Protein AF-A0A7M5WQI6-F1 (afdb_monomer_lite)

Foldseek 3Di:
DDDDDDDDDPDDDPPVVVVVVVVVVVVVVVVVVVVVVVVVVVVVVVVVVVVVVVVVVVVVVVVVVVVVVVVVVPPDDDDDDDDDDDDDDDDDDDDDDDDDDDDPPPDPPPQCPPDPVVNVVVCCVVQVPQDPVLLVLLVVLQVVLCPVSPQWHALVSQVVSCVVVVHPDDSVRSQVLQVQLPPPPPNIHHSVSSVVQSSCLVVVNDDPDDPVVSVCSCVSDDDD

pLDDT: mean 70.94, std 21.9, range [21.61, 97.25]

Sequence (224 aa):
MNIEENPKPLEGEDQVHDTLTSDYVSGVKERAQLKEEIETLTKEVNRVKSQNYDLTKKIEKLENEKTESRKQSGQQKKGRKKRPAKRKTPKKKTSSSSSVGKQEDESEKEDPFENMDLLYEEIAKQFPTLPLSTILVAQQKFTEADVNNDGTIDSVELENVLDSAALFVTKSEVKEMLKNIDADESDSIDFFECLKVCDQLHNNRKTSLPRSLQNQKSALCSIQ

Structure (mmCIF, N/CA/C/O backbone):
data_AF-A0A7M5WQI6-F1
#
_entry.id   AF-A0A7M5WQI6-F1
#
loop_
_atom_site.group_PDB
_atom_site.id
_atom_site.type_symbol
_atom_site.label_atom_id
_atom_site.label_alt_id
_atom_site.label_comp_id
_atom_site.label_asym_id
_atom_site.label_entity_id
_atom_site.label_seq_id
_atom_site.pdbx_PDB_ins_code
_atom_site.Cartn_x
_atom_site.Cartn_y
_atom_site.Cartn_z
_atom_site.occupancy
_atom_site.B_iso_or_equiv
_atom_site.auth_seq_id
_atom_site.auth_comp_id
_atom_site.auth_asym_id
_atom_site.auth_atom_id
_atom_site.pdbx_PDB_model_num
ATOM 1 N N . MET A 1 1 ? 45.938 24.906 -74.875 1.00 42.44 1 MET A N 1
ATOM 2 C CA . MET A 1 1 ? 46.382 25.210 -73.501 1.00 42.44 1 MET A CA 1
ATOM 3 C C . MET A 1 1 ? 45.453 24.442 -72.591 1.00 42.44 1 MET A C 1
ATOM 5 O O . MET A 1 1 ? 44.276 24.773 -72.539 1.00 42.44 1 MET A O 1
ATOM 9 N N . ASN A 1 2 ? 45.943 23.327 -72.053 1.00 41.06 2 ASN A N 1
ATOM 10 C CA . ASN A 1 2 ? 45.151 22.409 -71.241 1.00 41.06 2 ASN A CA 1
ATOM 11 C C . ASN A 1 2 ? 44.859 23.042 -69.881 1.00 41.06 2 ASN A C 1
ATOM 13 O O . ASN A 1 2 ? 45.735 23.660 -69.281 1.00 41.06 2 ASN A O 1
ATOM 17 N N . ILE A 1 3 ? 43.614 22.885 -69.449 1.00 48.66 3 ILE A N 1
ATOM 18 C CA . ILE A 1 3 ? 43.109 23.263 -68.136 1.00 48.66 3 ILE A CA 1
ATOM 19 C C . ILE A 1 3 ? 43.486 22.116 -67.198 1.00 48.66 3 ILE A C 1
ATOM 21 O O . ILE A 1 3 ? 42.978 21.008 -67.348 1.00 48.66 3 ILE A O 1
ATOM 25 N N . GLU A 1 4 ? 44.421 22.362 -66.287 1.00 47.34 4 GLU A N 1
ATOM 26 C CA . GLU A 1 4 ? 44.778 21.439 -65.211 1.00 47.34 4 GLU A CA 1
ATOM 27 C C . GLU A 1 4 ? 44.011 21.880 -63.957 1.00 47.34 4 GLU A C 1
ATOM 29 O O . GLU A 1 4 ? 44.478 22.693 -63.161 1.00 47.34 4 GLU A O 1
ATOM 34 N N . GLU A 1 5 ? 42.763 21.417 -63.839 1.00 51.97 5 GLU A N 1
ATOM 35 C CA . GLU A 1 5 ? 41.987 21.520 -62.603 1.00 51.97 5 GLU A CA 1
ATOM 36 C C . GLU A 1 5 ? 42.447 20.427 -61.638 1.00 51.97 5 GLU A C 1
ATOM 38 O O . GLU A 1 5 ? 42.231 19.236 -61.850 1.00 51.97 5 GLU A O 1
ATOM 43 N N . ASN A 1 6 ? 43.095 20.858 -60.563 1.00 53.28 6 ASN A N 1
ATOM 44 C CA . ASN A 1 6 ? 43.442 20.026 -59.424 1.00 53.28 6 ASN A CA 1
ATOM 45 C C . ASN A 1 6 ? 42.189 19.841 -58.537 1.00 53.28 6 ASN A C 1
ATOM 47 O O . ASN A 1 6 ? 41.670 20.849 -58.041 1.00 53.28 6 ASN A O 1
ATOM 51 N N . PRO A 1 7 ? 41.665 18.620 -58.309 1.00 54.31 7 PRO A N 1
ATOM 52 C CA . PRO A 1 7 ? 40.538 18.437 -57.403 1.00 54.31 7 PRO A CA 1
ATOM 53 C C . PRO A 1 7 ? 40.996 18.567 -55.941 1.00 54.31 7 PRO A C 1
ATOM 55 O O . PRO A 1 7 ? 41.953 17.929 -55.505 1.00 54.31 7 PRO A O 1
ATOM 58 N N . LYS A 1 8 ? 40.297 19.419 -55.179 1.00 57.16 8 LYS A N 1
ATOM 59 C CA . LYS A 1 8 ? 40.475 19.587 -53.726 1.00 57.16 8 LYS A CA 1
ATOM 60 C C . LYS A 1 8 ? 40.195 18.267 -52.981 1.00 57.16 8 LYS A C 1
ATOM 62 O O . LYS A 1 8 ? 39.291 17.544 -53.401 1.00 57.16 8 LYS A O 1
ATOM 67 N N . PRO A 1 9 ? 40.889 17.973 -51.865 1.00 47.91 9 PRO A N 1
ATOM 68 C CA . PRO A 1 9 ? 40.621 16.777 -51.075 1.00 47.91 9 PRO A CA 1
ATOM 69 C C . PRO A 1 9 ? 39.276 16.909 -50.347 1.00 47.91 9 PRO A C 1
ATOM 71 O O . PRO A 1 9 ? 38.984 17.947 -49.752 1.00 47.91 9 PRO A O 1
ATOM 74 N N . LEU A 1 10 ? 38.464 15.853 -50.406 1.00 52.47 10 LEU A N 1
ATOM 75 C CA . LEU A 1 10 ? 37.252 15.684 -49.605 1.00 52.47 10 LEU A CA 1
ATOM 76 C C . LEU A 1 10 ? 37.657 15.310 -48.171 1.00 52.47 10 LEU A C 1
ATOM 78 O O . LEU A 1 10 ? 37.828 14.138 -47.856 1.00 52.47 10 LEU A O 1
ATOM 82 N N . GLU A 1 11 ? 37.835 16.305 -47.306 1.00 55.72 11 GLU A N 1
ATOM 83 C CA . GLU A 1 11 ? 37.951 16.109 -45.856 1.00 55.72 11 GLU A CA 1
ATOM 84 C C . GLU A 1 11 ? 36.553 16.237 -45.235 1.00 55.72 11 GLU A C 1
ATOM 86 O O . GLU A 1 11 ? 36.014 17.341 -45.137 1.00 55.72 11 GLU A O 1
ATOM 91 N N . GLY A 1 12 ? 35.931 15.119 -44.843 1.00 55.16 12 GLY A N 1
ATOM 92 C CA . GLY A 1 12 ? 34.638 15.185 -44.150 1.00 55.16 12 GLY A CA 1
ATOM 93 C C . GLY A 1 12 ? 33.976 13.873 -43.722 1.00 55.16 12 GLY A C 1
ATOM 94 O O . GLY A 1 12 ? 33.110 13.921 -42.856 1.00 55.16 12 GLY A O 1
ATOM 95 N N . GLU A 1 13 ? 34.359 12.713 -44.264 1.00 52.19 13 GLU A N 1
ATOM 96 C CA . GLU A 1 13 ? 33.622 11.457 -44.007 1.00 52.19 13 GLU A CA 1
ATOM 97 C C . GLU A 1 13 ? 34.286 10.525 -42.969 1.00 52.19 13 GLU A C 1
ATOM 99 O O . GLU A 1 13 ? 33.596 9.717 -42.349 1.00 52.19 13 GLU A O 1
ATOM 104 N N . ASP A 1 14 ? 35.579 10.697 -42.670 1.00 52.41 14 ASP A N 1
ATOM 105 C CA . ASP A 1 14 ? 36.324 9.772 -41.794 1.00 52.41 14 ASP A CA 1
ATOM 106 C C . ASP A 1 14 ? 36.093 9.984 -40.280 1.00 52.41 14 ASP A C 1
ATOM 108 O O . ASP A 1 14 ? 36.241 9.051 -39.494 1.00 52.41 14 ASP A O 1
ATOM 112 N N . GLN A 1 15 ? 35.685 11.179 -39.831 1.00 50.47 15 GLN A N 1
ATOM 113 C CA . GLN A 1 15 ? 35.540 11.467 -38.389 1.00 50.47 15 GLN A CA 1
ATOM 114 C C . GLN A 1 15 ? 34.255 10.902 -37.767 1.00 50.47 15 GLN A C 1
ATOM 116 O O . GLN A 1 15 ? 34.241 10.559 -36.587 1.00 50.47 15 GLN A O 1
ATOM 121 N N . VAL A 1 16 ? 33.171 10.791 -38.541 1.00 53.81 16 VAL A N 1
ATOM 122 C CA . VAL A 1 16 ? 31.860 10.338 -38.035 1.00 53.81 16 VAL A CA 1
ATOM 123 C C . VAL A 1 16 ? 31.833 8.819 -37.832 1.00 53.81 16 VAL A C 1
ATOM 125 O O . VAL A 1 16 ? 31.139 8.312 -36.952 1.00 53.81 16 VAL A O 1
ATOM 128 N N . HIS A 1 17 ? 32.616 8.078 -38.621 1.00 53.59 17 HIS A N 1
ATOM 129 C CA . HIS A 1 17 ? 32.736 6.628 -38.486 1.00 53.59 17 HIS A CA 1
ATOM 130 C C . HIS A 1 17 ? 33.508 6.233 -37.214 1.00 53.59 17 HIS A C 1
ATOM 132 O O . HIS A 1 17 ? 33.135 5.272 -36.536 1.00 53.59 17 HIS A O 1
ATOM 138 N N . ASP A 1 18 ? 34.541 6.996 -36.850 1.00 60.97 18 ASP A N 1
ATOM 139 C CA . ASP A 1 18 ? 35.342 6.754 -35.644 1.00 60.97 18 ASP A CA 1
ATOM 140 C C . ASP A 1 18 ? 34.574 7.071 -34.352 1.00 60.97 18 ASP A C 1
ATOM 142 O O . ASP A 1 18 ? 34.662 6.315 -33.379 1.00 60.97 18 ASP A O 1
ATOM 146 N N . THR A 1 19 ? 33.754 8.128 -34.338 1.00 64.69 19 THR A N 1
ATOM 147 C CA . THR A 1 19 ? 32.909 8.448 -33.175 1.00 64.69 19 THR A CA 1
ATOM 148 C C . THR A 1 19 ? 31.796 7.422 -32.983 1.00 64.69 19 THR A C 1
ATOM 150 O O . THR A 1 19 ? 31.627 6.914 -31.878 1.00 64.69 19 THR A O 1
ATOM 153 N N . LEU A 1 20 ? 31.106 7.021 -34.058 1.00 74.69 20 LEU A N 1
ATOM 154 C CA . LEU A 1 20 ? 30.053 6.001 -34.001 1.00 74.69 20 LEU A CA 1
ATOM 155 C C . LEU A 1 20 ? 30.593 4.633 -33.552 1.00 74.69 20 LEU A C 1
ATOM 157 O O . LEU A 1 20 ? 29.944 3.916 -32.788 1.00 74.69 20 LEU A O 1
ATOM 161 N N . THR A 1 21 ? 31.801 4.280 -33.997 1.00 76.50 21 THR A N 1
ATOM 162 C CA . THR A 1 21 ? 32.476 3.045 -33.579 1.00 76.50 21 THR A CA 1
ATOM 163 C C . THR A 1 21 ? 32.883 3.114 -32.106 1.00 76.50 21 THR A C 1
ATOM 165 O O . THR A 1 21 ? 32.672 2.152 -31.365 1.00 76.50 21 THR A O 1
ATOM 168 N N . SER A 1 22 ? 33.417 4.251 -31.651 1.00 77.12 22 SER A N 1
ATOM 169 C CA . SER A 1 22 ? 33.761 4.479 -30.243 1.00 77.12 22 SER A CA 1
ATOM 170 C C . SER A 1 22 ? 32.534 4.396 -29.326 1.00 77.12 22 SER A C 1
ATOM 172 O O . SER A 1 22 ? 32.591 3.712 -28.302 1.00 77.12 22 SER A O 1
ATOM 174 N N . ASP A 1 23 ? 31.418 5.017 -29.713 1.00 81.50 23 ASP A N 1
ATOM 175 C CA . ASP A 1 23 ? 30.156 5.012 -28.961 1.00 81.50 23 ASP A CA 1
ATOM 176 C C . ASP A 1 23 ? 29.520 3.618 -28.900 1.00 81.50 23 ASP A C 1
ATOM 178 O O . ASP A 1 23 ? 28.995 3.191 -27.870 1.00 81.50 23 ASP A O 1
ATOM 182 N N . TYR A 1 24 ? 29.613 2.849 -29.987 1.00 83.19 24 TYR A N 1
ATOM 183 C CA . TYR A 1 24 ? 29.171 1.458 -29.977 1.00 83.19 24 TYR A CA 1
ATOM 184 C C . TYR A 1 24 ? 30.023 0.607 -29.025 1.00 83.19 24 TYR A C 1
ATOM 186 O O . TYR A 1 24 ? 29.495 -0.167 -28.226 1.00 83.19 24 TYR A O 1
ATOM 194 N N . VAL A 1 25 ? 31.349 0.759 -29.069 1.00 83.69 25 VAL A N 1
ATOM 195 C CA . VAL A 1 25 ? 32.271 0.009 -28.204 1.00 83.69 25 VAL A CA 1
ATOM 196 C C . VAL A 1 25 ? 32.101 0.393 -26.731 1.00 83.69 25 VAL A C 1
ATOM 198 O O . VAL A 1 25 ? 32.166 -0.489 -25.869 1.00 83.69 25 VAL A O 1
ATOM 201 N N . SER A 1 26 ? 31.869 1.670 -26.418 1.00 82.44 26 SER A N 1
ATOM 202 C CA . SER A 1 26 ? 31.591 2.118 -25.049 1.00 82.44 26 SER A CA 1
ATOM 203 C C . SER A 1 26 ? 30.257 1.562 -24.544 1.00 82.44 26 SER A C 1
ATOM 205 O O . SER A 1 26 ? 30.233 0.965 -23.468 1.00 82.44 26 SER A O 1
ATOM 207 N N . GLY A 1 27 ? 29.195 1.608 -25.354 1.00 87.25 27 GLY A N 1
ATOM 208 C CA . GLY A 1 27 ? 27.892 1.035 -25.007 1.00 87.25 27 GLY A CA 1
ATOM 209 C C . GLY A 1 27 ? 27.916 -0.489 -24.831 1.00 87.25 27 GLY A C 1
ATOM 210 O O . GLY A 1 27 ? 27.242 -1.031 -23.957 1.00 87.25 27 GLY A O 1
ATOM 211 N N . VAL A 1 28 ? 28.727 -1.216 -25.609 1.00 90.62 28 VAL A N 1
ATOM 212 C CA . VAL A 1 28 ? 28.925 -2.666 -25.417 1.00 90.62 28 VAL A CA 1
ATOM 213 C C . VAL A 1 28 ? 29.630 -2.959 -24.089 1.00 90.62 28 VAL A C 1
ATOM 215 O O . VAL A 1 28 ? 29.244 -3.901 -23.394 1.00 90.62 28 VAL A O 1
ATOM 218 N N . LYS A 1 29 ? 30.631 -2.154 -23.709 1.00 89.94 29 LYS A N 1
ATOM 219 C CA . LYS A 1 29 ? 31.315 -2.286 -22.412 1.00 89.94 29 LYS A CA 1
ATOM 220 C C . LYS A 1 29 ? 30.380 -1.973 -21.246 1.00 89.94 29 LYS A C 1
ATOM 222 O O . LYS A 1 29 ? 30.352 -2.740 -20.292 1.00 89.94 29 LYS A O 1
ATOM 227 N N . GLU A 1 30 ? 29.592 -0.907 -21.346 1.00 92.69 30 GLU A N 1
ATOM 228 C CA . GLU A 1 30 ? 28.596 -0.536 -20.336 1.00 92.69 30 GLU A CA 1
ATOM 229 C C . GLU A 1 30 ? 27.546 -1.641 -20.160 1.00 92.69 30 GLU A C 1
ATOM 231 O O . GLU A 1 30 ? 27.290 -2.088 -19.046 1.00 92.69 30 GLU A O 1
ATOM 236 N N . ARG A 1 31 ? 27.011 -2.187 -21.260 1.00 91.31 31 ARG A N 1
ATOM 237 C CA . ARG A 1 31 ? 26.087 -3.333 -21.206 1.00 91.31 31 ARG A CA 1
ATOM 238 C C . ARG A 1 31 ? 26.710 -4.566 -20.558 1.00 91.31 31 ARG A C 1
ATOM 240 O O . ARG A 1 31 ? 26.013 -5.292 -19.854 1.00 91.31 31 ARG A O 1
ATOM 247 N N . ALA A 1 32 ? 27.991 -4.830 -20.810 1.00 90.62 32 ALA A N 1
ATOM 248 C CA . ALA A 1 32 ? 28.694 -5.944 -20.183 1.00 90.62 32 ALA A CA 1
ATOM 249 C C . ALA A 1 32 ? 28.851 -5.733 -18.668 1.00 90.62 32 ALA A C 1
ATOM 251 O O . ALA A 1 32 ? 28.599 -6.665 -17.908 1.00 90.62 32 ALA A O 1
ATOM 252 N N . GLN A 1 33 ? 29.184 -4.512 -18.239 1.00 93.88 33 GLN A N 1
ATOM 253 C CA . GLN A 1 33 ? 29.290 -4.144 -16.823 1.00 93.88 33 GLN A CA 1
ATOM 254 C C . GLN A 1 33 ? 27.940 -4.247 -16.107 1.00 93.88 33 GLN A C 1
ATOM 256 O O . GLN A 1 33 ? 27.845 -4.914 -15.082 1.00 93.88 33 GLN A O 1
ATOM 261 N N . LEU A 1 34 ? 26.876 -3.681 -16.686 1.00 94.06 34 LEU A N 1
ATOM 262 C CA . LEU A 1 34 ? 25.522 -3.776 -16.131 1.00 94.06 34 LEU A CA 1
ATOM 263 C C . LEU A 1 34 ? 25.053 -5.228 -16.019 1.00 94.06 34 LEU A C 1
ATOM 265 O O . LEU A 1 34 ? 24.388 -5.602 -15.059 1.00 94.06 34 LEU A O 1
ATOM 269 N N . LYS A 1 35 ? 25.410 -6.078 -16.987 1.00 94.50 35 LYS A N 1
ATOM 270 C CA . LYS A 1 35 ? 25.075 -7.504 -16.936 1.00 94.50 35 LYS A CA 1
ATOM 271 C C . LYS A 1 35 ? 25.791 -8.219 -15.787 1.00 94.50 35 LYS A C 1
ATOM 273 O O . LYS A 1 35 ? 25.178 -9.058 -15.132 1.00 94.50 35 LYS A O 1
ATOM 278 N N . GLU A 1 36 ? 27.059 -7.894 -15.546 1.00 95.19 36 GLU A N 1
ATOM 279 C CA . GLU A 1 36 ? 27.816 -8.416 -14.406 1.00 95.19 36 GLU A CA 1
ATOM 280 C C . GLU A 1 36 ? 27.216 -7.933 -13.076 1.00 95.19 36 GLU A C 1
ATOM 282 O O . GLU A 1 36 ? 27.023 -8.732 -12.162 1.00 95.19 36 GLU A O 1
ATOM 287 N N . GLU A 1 37 ? 26.826 -6.660 -12.988 1.00 97.25 37 GLU A N 1
ATOM 288 C CA . GLU A 1 37 ? 26.160 -6.084 -11.814 1.00 97.25 37 GLU A CA 1
ATOM 289 C C . GLU A 1 37 ? 24.793 -6.727 -11.531 1.00 97.25 37 GLU A C 1
ATOM 291 O O . GLU A 1 37 ? 24.487 -7.079 -10.394 1.00 97.25 37 GLU A O 1
ATOM 296 N N . ILE A 1 38 ? 23.984 -6.976 -12.563 1.00 94.75 38 ILE A N 1
ATOM 297 C CA . ILE A 1 38 ? 22.719 -7.708 -12.413 1.00 94.75 38 ILE A CA 1
ATOM 298 C C . ILE A 1 38 ? 22.977 -9.122 -11.880 1.00 94.75 38 ILE A C 1
ATOM 300 O O . ILE A 1 38 ? 22.235 -9.609 -11.024 1.00 94.75 38 ILE A O 1
ATOM 304 N N . GLU A 1 39 ? 24.026 -9.797 -12.352 1.00 95.12 39 GLU A N 1
ATOM 305 C CA . GLU A 1 39 ? 24.363 -11.140 -11.882 1.00 95.12 39 GLU A CA 1
ATOM 306 C C . GLU A 1 39 ? 24.808 -11.140 -10.411 1.00 95.12 39 GLU A C 1
ATOM 308 O O . GLU A 1 39 ? 24.414 -12.028 -9.646 1.00 95.12 39 GLU A O 1
ATOM 313 N N . THR A 1 40 ? 25.598 -10.151 -9.984 1.00 94.62 40 THR A N 1
ATOM 314 C CA . THR A 1 40 ? 26.011 -10.027 -8.578 1.00 94.62 40 THR A CA 1
ATOM 315 C C . THR A 1 40 ? 24.825 -9.699 -7.675 1.00 94.62 40 THR A C 1
ATOM 317 O O . THR A 1 40 ? 24.642 -10.374 -6.660 1.00 94.62 40 THR A O 1
ATOM 320 N N . LEU A 1 41 ? 23.961 -8.763 -8.076 1.00 95.75 41 LEU A N 1
ATOM 321 C CA . LEU A 1 41 ? 22.726 -8.441 -7.357 1.00 95.75 41 LEU A CA 1
ATOM 322 C C . LEU A 1 41 ? 21.798 -9.652 -7.254 1.00 95.75 41 LEU A C 1
ATOM 324 O O . LEU A 1 41 ? 21.267 -9.927 -6.184 1.00 95.75 41 LEU A O 1
ATOM 328 N N . THR A 1 42 ? 21.661 -10.441 -8.321 1.00 90.25 42 THR A N 1
ATOM 329 C CA . THR A 1 42 ? 20.852 -11.671 -8.304 1.00 90.25 42 THR A CA 1
ATOM 330 C C . THR A 1 42 ? 21.370 -12.669 -7.264 1.00 90.25 42 THR A C 1
ATOM 332 O O . THR A 1 42 ? 20.589 -13.295 -6.542 1.00 90.25 42 THR A O 1
ATOM 335 N N . LYS A 1 43 ? 22.696 -12.819 -7.147 1.00 94.25 43 LYS A N 1
ATOM 336 C CA . LYS A 1 43 ? 23.312 -13.675 -6.121 1.00 94.25 43 LYS A CA 1
ATOM 337 C C . LYS A 1 43 ? 23.034 -13.146 -4.715 1.00 94.25 43 LYS A C 1
ATOM 339 O O . LYS A 1 43 ? 22.709 -13.945 -3.836 1.00 94.25 43 LYS A O 1
ATOM 344 N N . GLU A 1 44 ? 23.109 -11.833 -4.511 1.00 96.50 44 GLU A N 1
ATOM 345 C CA . GLU A 1 44 ? 22.838 -11.228 -3.206 1.00 96.50 44 GLU A CA 1
ATOM 346 C C . GLU A 1 44 ? 21.356 -11.337 -2.820 1.00 96.50 44 GLU A C 1
ATOM 348 O O . GLU A 1 44 ? 21.053 -11.725 -1.695 1.00 96.50 44 GLU A O 1
ATOM 353 N N . VAL A 1 45 ? 20.424 -11.137 -3.758 1.00 93.81 45 VAL A N 1
ATOM 354 C CA . VAL A 1 45 ? 18.986 -11.361 -3.526 1.00 93.81 45 VAL A CA 1
ATOM 355 C C . VAL A 1 45 ? 18.723 -12.803 -3.098 1.00 93.81 45 VAL A C 1
ATOM 357 O O . VAL A 1 45 ? 18.039 -13.036 -2.103 1.00 93.81 45 VAL A O 1
ATOM 360 N N . ASN A 1 46 ? 19.303 -13.787 -3.788 1.00 89.69 46 ASN A N 1
ATOM 361 C CA . ASN A 1 46 ? 19.139 -15.198 -3.424 1.00 89.69 46 ASN A CA 1
ATOM 362 C C . ASN A 1 46 ? 19.710 -15.517 -2.034 1.00 89.69 46 ASN A C 1
ATOM 364 O O . ASN A 1 46 ? 19.139 -16.314 -1.279 1.00 89.69 46 ASN A O 1
ATOM 368 N N . ARG A 1 47 ? 20.826 -14.879 -1.673 1.00 95.12 47 ARG A N 1
ATOM 369 C CA . ARG A 1 47 ? 21.430 -14.999 -0.347 1.00 95.12 47 ARG A CA 1
ATOM 370 C C . ARG A 1 47 ? 20.525 -14.410 0.733 1.00 95.12 47 ARG A C 1
ATOM 372 O O . ARG A 1 47 ? 20.235 -15.108 1.702 1.00 95.12 47 ARG A O 1
ATOM 379 N N . VAL A 1 48 ? 20.057 -13.175 0.559 1.00 94.81 48 VAL A N 1
ATOM 380 C CA . VAL A 1 48 ? 19.157 -12.500 1.508 1.00 94.81 48 VAL A CA 1
ATOM 381 C C . VAL A 1 48 ? 17.842 -13.263 1.634 1.00 94.81 48 VAL A C 1
ATOM 383 O O . VAL A 1 48 ? 17.378 -13.491 2.744 1.00 94.81 48 VAL A O 1
ATOM 386 N N . LYS A 1 49 ? 17.287 -13.770 0.529 1.00 90.44 49 LYS A N 1
ATOM 387 C CA . LYS A 1 49 ? 16.086 -14.618 0.541 1.00 90.44 49 LYS A CA 1
ATOM 388 C C . LYS A 1 49 ? 16.272 -15.867 1.406 1.00 90.44 49 LYS A C 1
ATOM 390 O O . LYS A 1 49 ? 15.394 -16.207 2.194 1.00 90.44 49 LYS A O 1
ATOM 395 N N . SER A 1 50 ? 17.431 -16.517 1.300 1.00 87.88 50 SER A N 1
ATOM 396 C CA . SER A 1 50 ? 17.767 -17.678 2.135 1.00 87.88 50 SER A CA 1
ATOM 397 C C . SE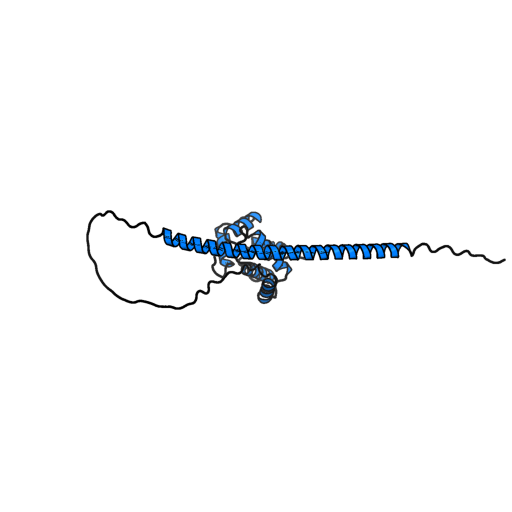R A 1 50 ? 17.891 -17.295 3.615 1.00 87.88 50 SER A C 1
ATOM 399 O O . SER A 1 50 ? 17.373 -17.994 4.481 1.00 87.88 50 SER A O 1
ATOM 401 N N . GLN A 1 51 ? 18.524 -16.155 3.911 1.00 95.31 51 GLN A N 1
ATOM 402 C CA . GLN A 1 51 ? 18.636 -15.638 5.278 1.00 95.31 51 GLN A CA 1
ATOM 403 C C . GLN A 1 51 ? 17.272 -15.280 5.877 1.00 95.31 51 GLN A C 1
ATOM 405 O O . GLN A 1 51 ? 17.013 -15.613 7.032 1.00 95.31 51 GLN A O 1
ATOM 410 N N . ASN A 1 52 ? 16.394 -14.647 5.098 1.00 90.06 52 ASN A N 1
ATOM 411 C CA . ASN A 1 52 ? 15.040 -14.311 5.524 1.00 90.06 52 ASN A CA 1
ATOM 412 C C . ASN A 1 52 ? 14.247 -15.576 5.850 1.00 90.06 52 ASN A C 1
ATOM 414 O O . ASN A 1 52 ? 13.661 -15.645 6.922 1.00 90.06 52 ASN A O 1
ATOM 418 N N . TYR A 1 53 ? 14.318 -16.614 5.012 1.00 90.75 53 TYR A N 1
ATOM 419 C CA . TYR A 1 53 ? 13.679 -17.901 5.300 1.00 90.75 53 TYR A CA 1
ATOM 420 C C . TYR A 1 53 ? 14.137 -18.504 6.642 1.00 90.75 53 TYR A C 1
ATOM 422 O O . TYR A 1 53 ? 13.316 -18.943 7.454 1.00 90.75 53 TYR A O 1
ATOM 430 N N . ASP A 1 54 ? 15.444 -18.484 6.917 1.00 91.81 54 ASP A N 1
ATOM 431 C CA . ASP A 1 54 ? 15.989 -18.976 8.186 1.00 91.81 54 ASP A CA 1
ATOM 432 C C . ASP A 1 54 ? 15.526 -18.135 9.388 1.00 91.81 54 ASP A C 1
ATOM 434 O O . ASP A 1 54 ? 15.244 -18.681 10.463 1.00 91.81 54 ASP A O 1
ATOM 438 N N . LEU A 1 55 ? 15.434 -16.812 9.221 1.00 94.44 55 LEU A N 1
ATOM 439 C CA . LEU A 1 55 ? 14.932 -15.896 10.244 1.00 94.44 55 LEU A CA 1
ATOM 440 C C . LEU A 1 55 ? 13.441 -16.109 10.512 1.00 94.44 55 LEU A C 1
ATOM 442 O O . LEU A 1 55 ? 13.077 -16.252 11.678 1.00 94.44 55 LEU A O 1
ATOM 446 N N . THR A 1 56 ? 12.604 -16.222 9.479 1.00 90.50 56 THR A N 1
ATOM 447 C CA . THR A 1 56 ? 11.165 -16.511 9.603 1.00 90.50 56 THR A CA 1
ATOM 448 C C . THR A 1 56 ? 10.941 -17.804 10.381 1.00 90.50 56 THR A C 1
ATOM 450 O O . THR A 1 56 ? 10.232 -17.823 11.385 1.00 90.50 56 THR A O 1
ATOM 453 N N . LYS A 1 57 ? 11.670 -18.871 10.031 1.00 91.88 57 LYS A N 1
ATOM 454 C CA . LYS A 1 57 ? 11.603 -20.150 10.753 1.00 91.88 57 LYS A CA 1
ATOM 455 C C . LYS A 1 57 ? 12.068 -20.049 12.208 1.00 91.88 57 LYS A C 1
ATOM 457 O O 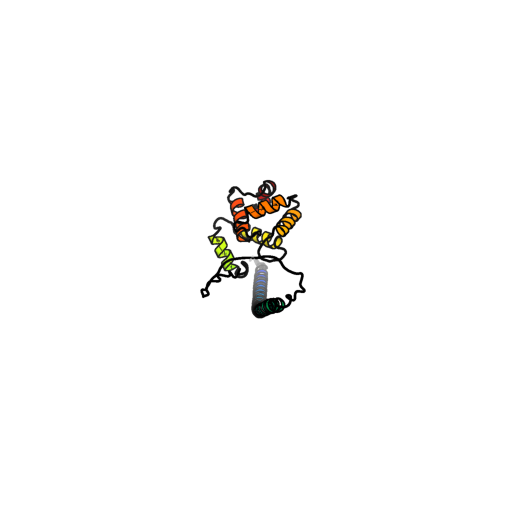. LYS A 1 57 ? 11.657 -20.833 13.067 1.00 91.88 57 LYS A O 1
ATOM 462 N N . LYS A 1 58 ? 12.984 -19.126 12.509 1.00 94.81 58 LYS A N 1
ATOM 463 C CA . LYS A 1 58 ? 13.432 -18.858 13.880 1.00 94.81 58 LYS A CA 1
ATOM 464 C C . LYS A 1 58 ? 12.390 -18.062 14.665 1.00 94.81 58 LYS A C 1
ATOM 466 O O . LYS A 1 58 ? 12.214 -18.348 15.848 1.00 94.81 58 LYS A O 1
ATOM 471 N N . ILE A 1 59 ? 11.717 -17.105 14.030 1.00 92.31 59 ILE A N 1
ATOM 472 C CA . ILE A 1 59 ? 10.618 -16.335 14.623 1.00 92.31 59 ILE A CA 1
ATOM 473 C C . ILE A 1 59 ? 9.480 -17.283 15.008 1.00 92.31 59 ILE A C 1
ATOM 475 O O . ILE A 1 59 ? 9.126 -17.327 16.182 1.00 92.31 59 ILE A O 1
ATOM 479 N N . GLU A 1 60 ? 9.038 -18.143 14.089 1.00 91.81 60 GLU A N 1
ATOM 480 C CA . GLU A 1 60 ? 7.978 -19.136 14.327 1.00 91.81 60 GLU A CA 1
ATOM 481 C C . GLU A 1 60 ? 8.287 -20.034 15.544 1.00 91.81 60 GLU A C 1
ATOM 483 O O . GLU A 1 60 ? 7.458 -20.244 16.433 1.00 91.81 60 GLU A O 1
ATOM 488 N N . LYS A 1 61 ? 9.532 -20.523 15.653 1.00 92.00 61 LYS A N 1
ATOM 489 C CA . LYS A 1 61 ? 9.975 -21.310 16.818 1.00 92.00 61 LYS A CA 1
ATOM 490 C C . LYS A 1 61 ? 9.898 -20.519 18.122 1.00 92.00 61 LYS A C 1
ATOM 492 O O . LYS A 1 61 ? 9.436 -21.051 19.129 1.00 92.00 61 LYS A O 1
ATOM 497 N N . LEU A 1 62 ? 10.352 -19.266 18.117 1.00 90.62 62 LEU A N 1
ATOM 498 C CA . LEU A 1 62 ? 10.332 -18.411 19.305 1.00 90.62 62 LEU A CA 1
ATOM 499 C C . LEU A 1 62 ? 8.906 -18.036 19.722 1.00 90.62 62 LEU A C 1
ATOM 501 O O . LEU A 1 62 ? 8.630 -17.913 20.916 1.00 90.62 62 LEU A O 1
ATOM 505 N N . GLU A 1 63 ? 7.993 -17.856 18.772 1.00 89.44 63 GLU A N 1
ATOM 506 C CA . GLU A 1 63 ? 6.577 -17.607 19.046 1.00 89.44 63 GLU A CA 1
ATOM 507 C C . GLU A 1 63 ? 5.907 -18.831 19.668 1.00 89.44 63 GLU A C 1
ATOM 509 O O . GLU A 1 63 ? 5.247 -18.713 20.706 1.00 89.44 63 GLU A O 1
ATOM 514 N N . ASN A 1 64 ? 6.182 -20.021 19.134 1.00 86.50 64 ASN A N 1
ATOM 515 C CA . ASN A 1 64 ? 5.729 -21.279 19.719 1.00 86.50 64 ASN A CA 1
ATOM 516 C C . ASN A 1 64 ? 6.250 -21.454 21.160 1.00 86.50 64 ASN A C 1
ATOM 518 O O . ASN A 1 64 ? 5.463 -21.692 22.077 1.00 86.50 64 ASN A O 1
ATOM 522 N N . GLU A 1 65 ? 7.535 -21.200 21.420 1.00 88.12 65 GLU A N 1
ATOM 523 C CA . GLU A 1 65 ? 8.096 -21.238 22.781 1.00 88.12 65 GLU A CA 1
ATOM 524 C C . GLU A 1 65 ? 7.473 -20.184 23.722 1.00 88.12 65 GLU A C 1
ATOM 526 O O . GLU A 1 65 ? 7.204 -20.461 24.900 1.00 88.12 65 GLU A O 1
ATOM 531 N N . LYS A 1 66 ? 7.189 -18.968 23.229 1.00 82.81 66 LYS A N 1
ATOM 532 C CA . LYS A 1 66 ? 6.498 -17.913 23.997 1.00 82.81 66 LYS A CA 1
ATOM 533 C C . LYS A 1 66 ? 5.061 -18.304 24.351 1.00 82.81 66 LYS A C 1
ATOM 535 O O . LYS A 1 66 ? 4.602 -18.023 25.462 1.00 82.81 66 LYS A O 1
ATOM 540 N N . THR A 1 67 ? 4.336 -18.957 23.444 1.00 75.94 67 THR A N 1
ATOM 541 C CA . THR A 1 67 ? 2.958 -19.400 23.710 1.00 75.94 67 THR A CA 1
ATOM 542 C C . THR A 1 67 ? 2.918 -20.553 24.721 1.00 75.94 67 THR A C 1
ATOM 544 O O . THR A 1 67 ? 2.051 -20.568 25.603 1.00 75.94 67 THR A O 1
ATOM 547 N N . GLU A 1 68 ? 3.888 -21.471 24.682 1.00 74.06 68 GLU A N 1
ATOM 548 C CA . GLU A 1 68 ? 4.017 -22.570 25.647 1.00 74.06 68 GLU A CA 1
ATOM 549 C C . GLU A 1 68 ? 4.420 -22.085 27.050 1.00 74.06 68 GLU A C 1
ATOM 551 O O . GLU A 1 68 ? 3.824 -22.489 28.056 1.00 74.06 68 GLU A O 1
ATOM 556 N N . SER A 1 69 ? 5.363 -21.146 27.142 1.00 66.44 69 SER A N 1
ATOM 557 C CA . SER A 1 69 ? 5.787 -20.547 28.418 1.00 66.44 69 SER A CA 1
ATOM 558 C C . SER A 1 69 ? 4.702 -19.657 29.057 1.00 66.44 69 SER A C 1
ATOM 560 O O . SER A 1 69 ? 4.552 -19.625 30.288 1.00 66.44 69 SER A O 1
ATOM 562 N N . ARG A 1 70 ? 3.841 -19.014 28.253 1.00 65.06 70 ARG A N 1
ATOM 563 C CA . ARG A 1 70 ? 2.639 -18.307 28.743 1.00 65.06 70 ARG A CA 1
ATOM 564 C C . ARG A 1 70 ? 1.575 -19.265 29.301 1.00 65.06 70 ARG A C 1
ATOM 566 O O . ARG A 1 70 ? 0.889 -18.914 30.261 1.00 65.06 70 ARG A O 1
ATOM 573 N N . LYS A 1 71 ? 1.469 -20.493 28.775 1.00 57.88 71 LYS A N 1
ATOM 574 C CA . LYS A 1 71 ? 0.574 -21.541 29.309 1.00 57.88 71 LYS A CA 1
ATOM 575 C C . LYS A 1 71 ? 1.074 -22.118 30.646 1.00 57.88 71 LYS A C 1
ATOM 577 O O . LYS A 1 71 ? 0.251 -22.441 31.502 1.00 57.88 71 LYS A O 1
ATOM 582 N N . GLN A 1 72 ? 2.390 -22.182 30.877 1.00 55.03 72 GLN A N 1
ATOM 583 C CA . GLN A 1 72 ? 2.970 -22.691 32.135 1.00 55.03 72 GLN A CA 1
ATOM 584 C C . GLN A 1 72 ? 2.934 -21.679 33.301 1.00 55.03 72 GLN A C 1
ATOM 586 O O . GLN A 1 72 ? 2.769 -22.075 34.455 1.00 55.03 72 GLN A O 1
ATOM 591 N N . SER A 1 73 ? 2.994 -20.369 33.035 1.00 47.16 73 SER A N 1
ATOM 592 C CA . SER A 1 73 ? 2.943 -19.323 34.080 1.00 47.16 73 SER A CA 1
ATOM 593 C C . SER A 1 73 ? 1.531 -19.020 34.630 1.00 47.16 73 SER A C 1
ATOM 595 O O . SER A 1 73 ? 1.389 -18.309 35.627 1.00 47.16 73 SER A O 1
ATOM 597 N N . GLY A 1 74 ? 0.472 -19.605 34.051 1.00 48.47 74 GLY A N 1
ATOM 598 C CA . GLY A 1 74 ? -0.926 -19.426 34.477 1.00 48.47 74 GLY A CA 1
ATOM 599 C C . GLY A 1 74 ? -1.407 -20.306 35.647 1.00 48.47 74 GLY A C 1
ATOM 600 O O . GLY A 1 74 ? -2.512 -20.095 36.152 1.00 48.47 74 GLY A O 1
ATOM 601 N N . GLN A 1 75 ? -0.615 -21.273 36.126 1.00 47.25 75 GLN A N 1
ATOM 602 C CA . GLN A 1 75 ? -1.011 -22.207 37.195 1.00 47.25 75 GLN A CA 1
ATOM 603 C C . GLN A 1 75 ? -0.312 -21.946 38.540 1.00 47.25 75 GLN A C 1
ATOM 605 O O . GLN A 1 75 ? 0.254 -22.857 39.131 1.00 47.25 75 GLN A O 1
ATOM 610 N N . GLN A 1 76 ? -0.368 -20.730 39.101 1.00 44.47 76 GLN A N 1
ATOM 611 C CA . GLN A 1 76 ? 0.028 -20.561 40.513 1.00 44.47 76 GLN A CA 1
ATOM 612 C C . GLN A 1 76 ? -0.576 -19.352 41.247 1.00 44.47 76 GLN A C 1
ATOM 614 O O . GLN A 1 76 ? 0.122 -18.621 41.934 1.00 44.47 76 GLN A O 1
ATOM 619 N N . LYS A 1 77 ? -1.903 -19.153 41.202 1.00 44.53 77 LYS A N 1
ATOM 620 C CA . LYS A 1 77 ? -2.604 -18.338 42.226 1.00 44.53 77 LYS A CA 1
ATOM 621 C C . LYS A 1 77 ? -3.993 -18.876 42.581 1.00 44.53 77 LYS A C 1
ATOM 623 O O . LYS A 1 77 ? -5.000 -18.283 42.212 1.00 44.53 77 LYS A O 1
ATOM 628 N N . LYS A 1 78 ? -4.070 -19.956 43.375 1.00 36.53 78 LYS A N 1
ATOM 629 C CA . LYS A 1 78 ? -5.253 -20.264 44.214 1.00 36.53 78 LYS A CA 1
ATOM 630 C C . LYS A 1 78 ? -4.849 -20.898 45.552 1.00 36.53 78 LYS A C 1
ATOM 632 O O . LYS A 1 78 ? -4.782 -22.112 45.683 1.00 36.53 78 LYS A O 1
ATOM 637 N N . GLY A 1 79 ? -4.668 -20.057 46.572 1.00 33.66 79 GLY A N 1
ATOM 638 C CA . GLY A 1 79 ? -4.607 -20.444 47.985 1.00 33.66 79 GLY A CA 1
ATOM 639 C C . GLY A 1 79 ? -5.368 -19.427 48.840 1.00 33.66 79 GLY A C 1
ATOM 640 O O . GLY A 1 79 ? -4.870 -18.342 49.112 1.00 33.66 79 GLY A O 1
ATOM 641 N N . ARG A 1 80 ? -6.614 -19.750 49.215 1.00 36.69 80 ARG A N 1
ATOM 642 C CA . ARG A 1 80 ? -7.516 -18.925 50.048 1.00 36.69 80 ARG A CA 1
ATOM 643 C C . ARG A 1 80 ? -7.121 -18.984 51.532 1.00 36.69 80 ARG A C 1
ATOM 645 O O . ARG A 1 80 ? -6.860 -20.072 52.038 1.00 36.69 80 ARG A O 1
ATOM 652 N N . LYS A 1 81 ? -7.307 -17.883 52.276 1.00 33.38 81 LYS A N 1
ATOM 653 C CA . LYS A 1 81 ? -7.755 -17.935 53.687 1.00 33.38 81 LYS A CA 1
ATOM 654 C C . LYS A 1 81 ? -9.191 -17.405 53.813 1.00 33.38 81 LYS A C 1
ATOM 656 O O . LYS A 1 81 ? -9.629 -16.543 53.060 1.00 33.38 81 LYS A O 1
ATOM 661 N N . LYS A 1 82 ? -9.943 -18.065 54.696 1.00 32.09 82 LYS A N 1
ATOM 662 C CA . LYS A 1 82 ? -11.410 -18.169 54.790 1.00 32.09 82 LYS A CA 1
ATOM 663 C C . LYS A 1 82 ? -12.054 -17.020 55.591 1.00 32.09 82 LYS A C 1
ATOM 665 O O . LYS A 1 82 ? -11.505 -16.610 56.605 1.00 32.09 82 LYS A O 1
ATOM 670 N N . ARG A 1 83 ? -13.291 -16.642 55.236 1.00 30.77 83 ARG A N 1
ATOM 671 C CA . ARG A 1 83 ? -14.341 -16.142 56.157 1.00 30.77 83 ARG A CA 1
ATOM 672 C C . ARG A 1 83 ? -15.628 -16.969 55.929 1.00 30.77 83 ARG A C 1
ATOM 674 O O . ARG A 1 83 ? -15.803 -17.455 54.808 1.00 30.77 83 ARG A O 1
ATOM 681 N N . PRO A 1 84 ? -16.474 -17.229 56.948 1.00 32.38 84 PRO A N 1
ATOM 682 C CA . PRO A 1 84 ? -17.409 -18.357 56.914 1.00 32.38 84 PRO A CA 1
ATOM 683 C C . PRO A 1 84 ? -18.854 -18.028 56.475 1.00 32.38 84 PRO A C 1
ATOM 685 O O . PRO A 1 84 ? -19.429 -17.021 56.859 1.00 32.38 84 PRO A O 1
ATOM 688 N N . ALA A 1 85 ? -19.399 -18.977 55.702 1.00 33.44 85 ALA A N 1
ATOM 689 C CA . ALA A 1 85 ? -20.737 -19.599 55.680 1.00 33.44 85 ALA A CA 1
ATOM 690 C C . ALA A 1 85 ? -22.057 -18.795 55.797 1.00 33.44 85 ALA A C 1
ATOM 692 O O . ALA A 1 85 ? -22.433 -18.379 56.888 1.00 33.44 85 ALA A O 1
ATOM 693 N N . LYS A 1 86 ? -22.866 -18.856 54.718 1.00 30.09 86 LYS A N 1
ATOM 694 C CA . LYS A 1 86 ? -24.286 -19.330 54.594 1.00 30.09 86 LYS A CA 1
ATOM 695 C C . LYS A 1 86 ? -24.844 -18.792 53.249 1.00 30.09 86 LYS A C 1
ATOM 697 O O . LYS A 1 86 ? -24.537 -17.664 52.920 1.00 30.09 86 LYS A O 1
ATOM 702 N N . ARG A 1 87 ? -25.638 -19.464 52.398 1.00 28.12 87 ARG A N 1
ATOM 703 C CA . ARG A 1 87 ? -26.485 -20.670 52.488 1.00 28.12 87 ARG A CA 1
ATOM 704 C C . ARG A 1 87 ? -27.019 -21.030 51.066 1.00 28.12 87 ARG A C 1
ATOM 706 O O . ARG A 1 87 ? -27.554 -20.155 50.411 1.00 28.12 87 ARG A O 1
ATOM 713 N N . LYS A 1 88 ? -26.871 -22.312 50.671 1.00 27.73 88 LYS A N 1
ATOM 714 C CA . LYS A 1 88 ? -27.767 -23.241 49.903 1.00 27.73 88 LYS A CA 1
ATOM 715 C C . LYS A 1 88 ? -28.472 -22.744 48.601 1.00 27.73 88 LYS A C 1
ATOM 717 O O . LYS A 1 88 ? -29.341 -21.899 48.716 1.00 27.73 88 LYS A O 1
ATOM 722 N N . THR A 1 89 ? -28.116 -23.175 47.364 1.00 28.77 89 THR A N 1
ATOM 723 C CA . THR A 1 89 ? -28.353 -24.475 46.620 1.00 28.77 89 THR A CA 1
ATOM 724 C C . THR A 1 89 ? -29.815 -24.721 46.169 1.00 28.77 89 THR A C 1
ATOM 726 O O . THR A 1 89 ? -30.673 -24.184 46.862 1.00 28.77 89 THR A O 1
ATOM 729 N N . PRO A 1 90 ? -30.173 -25.670 45.248 1.00 38.75 90 PRO A N 1
ATOM 730 C CA . PRO A 1 90 ? -29.417 -26.465 44.232 1.00 38.75 90 PRO A CA 1
ATOM 731 C C . PRO A 1 90 ? -30.150 -26.624 42.852 1.00 38.75 90 PRO A C 1
ATOM 733 O O . PRO A 1 90 ? -31.329 -26.322 42.736 1.00 38.75 90 PRO A O 1
ATOM 736 N N . LYS A 1 91 ? -29.507 -27.125 41.780 1.00 27.92 91 LYS A N 1
ATOM 737 C CA . LYS A 1 91 ? -29.645 -28.471 41.116 1.00 27.92 91 LYS A CA 1
ATOM 738 C C . LYS A 1 91 ? -29.389 -28.221 39.606 1.00 27.92 91 LYS A C 1
ATOM 740 O O . LYS A 1 91 ? -29.692 -27.125 39.169 1.00 27.92 91 LYS A O 1
ATOM 745 N N . LYS A 1 92 ? -28.919 -29.097 38.711 1.00 26.45 92 LYS A N 1
ATOM 746 C CA . LYS A 1 92 ? -28.458 -30.504 38.598 1.00 26.45 92 LYS A CA 1
ATOM 747 C C . LYS A 1 92 ? -27.777 -30.538 37.192 1.00 26.45 92 LYS A C 1
ATOM 749 O O . LYS A 1 92 ? -28.250 -29.828 36.319 1.00 26.45 92 LYS A O 1
ATOM 754 N N . LYS A 1 93 ? -26.595 -31.150 36.997 1.00 26.58 93 LYS A N 1
ATOM 755 C CA . LYS A 1 93 ? -26.370 -32.499 36.397 1.00 26.58 93 LYS A CA 1
ATOM 756 C C . LYS A 1 93 ? -26.934 -32.640 34.962 1.00 26.58 93 LYS A C 1
ATOM 758 O O . LYS A 1 93 ? -28.107 -32.363 34.796 1.00 26.58 93 LYS A O 1
ATOM 763 N N . THR A 1 94 ? -26.228 -33.106 33.926 1.00 21.61 94 THR A N 1
ATOM 764 C CA . THR A 1 94 ? -25.058 -34.011 33.812 1.00 21.61 94 THR A CA 1
ATOM 765 C C . THR A 1 94 ? -24.645 -34.138 32.333 1.00 21.61 94 THR A C 1
ATOM 767 O O . THR A 1 94 ? -25.529 -34.026 31.496 1.00 21.61 94 THR A O 1
ATOM 770 N N . SER A 1 95 ? -23.362 -34.487 32.096 1.00 24.48 95 SER A N 1
ATOM 771 C CA . SER A 1 95 ? -22.804 -35.379 31.037 1.00 24.48 95 SER A CA 1
ATOM 772 C C . SER A 1 95 ? -23.100 -35.050 29.559 1.00 24.48 95 SER A C 1
ATOM 774 O O . SER A 1 95 ? -24.237 -34.804 29.207 1.00 24.48 95 SER A O 1
ATOM 776 N N . SER A 1 96 ? -22.177 -35.121 28.601 1.00 24.69 96 SER A N 1
ATOM 777 C CA . SER A 1 96 ? -20.933 -35.894 28.509 1.00 24.69 96 SER A CA 1
ATOM 778 C C . SER A 1 96 ? -20.177 -35.483 27.238 1.00 24.69 96 SER A C 1
ATOM 780 O O . SER A 1 96 ? -20.780 -35.391 26.179 1.00 24.69 96 SER A O 1
ATOM 782 N N . SER A 1 97 ? -18.872 -35.261 27.411 1.00 26.03 97 SER A N 1
ATOM 783 C CA . SER A 1 97 ? -17.737 -35.708 26.586 1.00 26.03 97 SER A CA 1
ATOM 784 C C . SER A 1 97 ? -17.835 -35.777 25.053 1.00 26.03 97 SER A C 1
ATOM 786 O O . SER A 1 97 ? -18.607 -36.571 24.529 1.00 26.03 97 SER A O 1
ATOM 788 N N . SER A 1 98 ? -16.841 -35.107 24.436 1.00 24.64 98 SER A N 1
ATOM 789 C CA . SER A 1 98 ? -15.974 -35.547 23.315 1.00 24.64 98 SER A CA 1
ATOM 790 C C . SER A 1 98 ? -16.673 -35.889 21.990 1.00 24.64 98 SER A C 1
ATOM 792 O O . SER A 1 98 ? -17.627 -36.645 21.958 1.00 24.64 98 SER A O 1
ATOM 794 N N . SER A 1 99 ? -16.202 -35.477 20.815 1.00 25.92 99 SER A N 1
ATOM 795 C CA . SER A 1 99 ? -14.816 -35.503 20.339 1.00 25.92 99 SER A CA 1
ATOM 796 C C . SER A 1 99 ? -14.772 -34.890 18.930 1.00 25.92 99 SER A C 1
ATOM 798 O O . SER A 1 99 ? -15.709 -35.107 18.176 1.00 25.92 99 SER A O 1
ATOM 800 N N . VAL A 1 100 ? -13.630 -34.285 18.582 1.00 29.30 100 VAL A N 1
ATOM 801 C CA . VAL A 1 100 ? -12.951 -34.360 17.267 1.00 29.30 100 VAL A CA 1
ATOM 802 C C . VAL A 1 100 ? -13.654 -33.771 16.028 1.00 29.30 100 VAL A C 1
ATOM 804 O O . VAL A 1 100 ? -14.696 -34.242 15.592 1.00 29.30 100 VAL A O 1
ATOM 807 N N . GLY A 1 101 ? -12.945 -32.846 15.369 1.00 26.64 101 GLY A N 1
ATOM 808 C CA . GLY A 1 101 ? -13.158 -32.425 13.977 1.00 26.64 101 GLY A CA 1
ATOM 809 C C . GLY A 1 101 ? -12.773 -30.956 13.795 1.00 26.64 101 GLY A C 1
ATOM 810 O O . GLY A 1 101 ? -13.560 -30.093 14.142 1.00 26.64 101 GLY A O 1
ATOM 811 N N . LYS A 1 102 ? -11.499 -30.638 13.524 1.00 33.97 102 LYS A N 1
ATOM 812 C CA . LYS A 1 102 ? -10.992 -30.306 12.175 1.00 33.97 102 LYS A CA 1
ATOM 813 C C . LYS A 1 102 ? -11.830 -29.234 11.469 1.00 33.97 102 LYS A C 1
ATOM 815 O O . LYS A 1 102 ? -12.828 -29.580 10.850 1.00 33.97 102 LYS A O 1
ATOM 820 N N . GLN A 1 103 ? -11.348 -27.995 11.528 1.00 31.02 103 GLN A N 1
ATOM 821 C CA . GLN A 1 103 ? -11.058 -27.104 10.395 1.00 31.02 103 GLN A CA 1
ATOM 822 C C . GLN A 1 103 ? -10.730 -25.732 10.989 1.00 31.02 103 GLN A C 1
ATOM 824 O O . GLN A 1 103 ? -11.621 -24.986 11.377 1.00 31.02 103 GLN A O 1
ATOM 829 N N . GLU A 1 104 ? -9.438 -25.468 11.144 1.00 33.19 104 GLU A N 1
ATOM 830 C CA . GLU A 1 104 ? -8.915 -24.124 11.367 1.00 33.19 104 GLU A CA 1
ATOM 831 C C . GLU A 1 104 ? -8.412 -23.683 9.989 1.00 33.19 104 GLU A C 1
ATOM 833 O O . GLU A 1 104 ? -7.313 -24.051 9.584 1.00 33.19 104 GLU A O 1
ATOM 838 N N . ASP A 1 105 ? -9.281 -23.018 9.223 1.00 37.00 105 ASP A N 1
ATOM 839 C CA . ASP A 1 105 ? -8.846 -22.095 8.171 1.00 37.00 105 ASP A CA 1
ATOM 840 C C . ASP A 1 105 ? -8.383 -20.830 8.904 1.00 37.00 105 ASP A C 1
ATOM 842 O O . ASP A 1 105 ? -9.138 -19.877 9.086 1.00 37.00 105 ASP A O 1
ATOM 846 N N . GLU A 1 106 ? -7.162 -20.870 9.431 1.00 40.59 106 GLU A N 1
ATOM 847 C CA . GLU A 1 106 ? -6.450 -19.665 9.845 1.00 40.59 106 GLU A CA 1
ATOM 848 C C . GLU A 1 106 ? -5.796 -19.137 8.571 1.00 40.59 106 GLU A C 1
ATOM 850 O O . GLU A 1 106 ? -4.802 -19.682 8.093 1.00 40.59 106 GLU A O 1
ATOM 855 N N . SER A 1 107 ? -6.433 -18.139 7.962 1.00 38.75 107 SER A N 1
ATOM 856 C CA . SER A 1 107 ? -5.898 -17.401 6.828 1.00 38.75 107 SER A CA 1
ATOM 857 C C . SER A 1 107 ? -4.531 -16.832 7.208 1.00 38.75 107 SER A C 1
ATOM 859 O O . SER A 1 107 ? -4.453 -15.815 7.902 1.00 38.75 107 SER A O 1
ATOM 861 N N . GLU A 1 108 ? -3.464 -17.489 6.756 1.00 45.03 108 GLU A N 1
ATOM 862 C CA . GLU A 1 108 ? -2.173 -16.851 6.545 1.00 45.03 108 GLU A CA 1
ATOM 863 C C . GLU A 1 108 ? -2.466 -15.631 5.666 1.00 45.03 108 GLU A C 1
ATOM 865 O O . GLU A 1 108 ? -2.783 -15.766 4.484 1.00 45.03 108 GLU A O 1
ATOM 870 N N . LYS A 1 109 ? -2.494 -14.435 6.261 1.00 45.88 109 LYS A N 1
ATOM 871 C CA . LYS A 1 109 ? -2.467 -13.199 5.484 1.00 45.88 109 LYS A CA 1
ATOM 872 C C . LYS A 1 109 ? -1.060 -13.138 4.894 1.00 45.88 109 LYS A C 1
ATOM 874 O O . LYS A 1 109 ? -0.162 -12.583 5.519 1.00 45.88 109 LYS A O 1
ATOM 879 N N . GLU A 1 110 ? -0.864 -13.828 3.768 1.00 50.44 110 GLU A N 1
ATOM 880 C CA . GLU A 1 110 ? 0.290 -13.628 2.894 1.00 50.44 110 GLU A CA 1
ATOM 881 C C . GLU A 1 110 ? 0.384 -12.122 2.658 1.00 50.44 110 GLU A C 1
ATOM 883 O O . GLU A 1 110 ? -0.625 -11.489 2.328 1.00 50.44 110 GLU A O 1
ATOM 888 N N . ASP A 1 111 ? 1.558 -11.545 2.918 1.00 56.22 111 ASP A N 1
ATOM 889 C CA . ASP A 1 111 ? 1.804 -10.129 2.676 1.00 56.22 111 ASP A CA 1
ATOM 890 C C . ASP A 1 111 ? 1.380 -9.851 1.223 1.00 56.22 111 ASP A C 1
ATOM 892 O O . ASP A 1 111 ? 1.953 -10.448 0.303 1.00 56.22 111 ASP A O 1
ATOM 896 N N . PRO A 1 112 ? 0.367 -8.996 0.974 1.00 57.41 112 PRO A N 1
ATOM 897 C CA . PRO A 1 112 ? -0.137 -8.756 -0.375 1.00 57.41 112 PRO A CA 1
ATOM 898 C C . PRO A 1 112 ? 0.962 -8.312 -1.350 1.00 57.41 112 PRO A C 1
ATOM 900 O O . PRO A 1 112 ? 0.786 -8.399 -2.567 1.00 57.41 112 PRO A O 1
ATOM 903 N N . PHE A 1 113 ? 2.106 -7.856 -0.827 1.00 60.62 113 PHE A N 1
ATOM 904 C CA . PHE A 1 113 ? 3.258 -7.410 -1.588 1.00 60.62 113 PHE A CA 1
ATOM 905 C C . PHE A 1 113 ? 4.334 -8.491 -1.836 1.00 60.62 113 PHE A C 1
ATOM 907 O O . PHE A 1 113 ? 5.254 -8.238 -2.620 1.00 60.62 113 PHE A O 1
ATOM 914 N N . GLU A 1 114 ? 4.229 -9.704 -1.273 1.00 63.91 114 GLU A N 1
ATOM 915 C CA . GLU A 1 114 ? 5.224 -10.784 -1.449 1.00 63.91 114 GLU A CA 1
ATOM 916 C C . GLU A 1 114 ? 5.331 -11.284 -2.900 1.00 63.91 114 GLU A C 1
ATOM 918 O O . GLU A 1 114 ? 6.417 -11.663 -3.350 1.00 63.91 114 GLU A O 1
ATOM 923 N N . ASN A 1 115 ? 4.230 -11.236 -3.661 1.00 73.94 115 ASN A N 1
ATOM 924 C CA . ASN A 1 115 ? 4.193 -11.559 -5.089 1.00 73.94 115 ASN A CA 1
ATOM 925 C C . ASN A 1 115 ? 3.563 -10.423 -5.904 1.00 73.94 115 ASN A C 1
ATOM 927 O O . ASN A 1 115 ? 2.381 -10.459 -6.247 1.00 73.94 115 ASN A O 1
ATOM 931 N N . MET A 1 116 ? 4.391 -9.448 -6.290 1.00 76.69 116 MET A N 1
ATOM 932 C CA . MET A 1 116 ? 3.999 -8.326 -7.157 1.00 76.69 116 MET A CA 1
ATOM 933 C C . MET A 1 116 ? 3.233 -8.753 -8.413 1.00 76.69 116 MET A C 1
ATOM 935 O O . MET A 1 116 ? 2.202 -8.161 -8.720 1.00 76.69 116 MET A O 1
ATOM 939 N N . ASP A 1 117 ? 3.688 -9.793 -9.116 1.00 78.38 117 ASP A N 1
ATOM 940 C CA . ASP A 1 117 ? 3.036 -10.237 -10.354 1.00 78.38 117 ASP A CA 1
ATOM 941 C C . ASP A 1 117 ? 1.602 -10.739 -10.107 1.00 78.38 117 ASP A C 1
ATOM 943 O O . ASP A 1 117 ? 0.689 -10.401 -10.860 1.00 78.38 117 ASP A O 1
ATOM 947 N N . LEU A 1 118 ? 1.385 -11.490 -9.021 1.00 81.12 118 LEU A N 1
ATOM 948 C CA . LEU A 1 118 ? 0.059 -12.001 -8.655 1.00 81.12 118 LEU A CA 1
ATOM 949 C C . LEU A 1 118 ? -0.854 -10.884 -8.138 1.00 81.12 118 LEU A C 1
ATOM 951 O O . LEU A 1 118 ? -2.040 -10.873 -8.465 1.00 81.12 118 LEU A O 1
ATOM 955 N N . LEU A 1 119 ? -0.302 -9.921 -7.394 1.00 84.12 119 LEU A N 1
ATOM 956 C CA . LEU A 1 119 ? -1.040 -8.757 -6.910 1.00 84.12 119 LEU A CA 1
ATOM 957 C C . LEU A 1 119 ? -1.593 -7.931 -8.077 1.00 84.12 119 LEU A C 1
ATOM 959 O O . LEU A 1 119 ? -2.787 -7.638 -8.120 1.00 84.12 119 LEU A O 1
ATOM 963 N N . TYR A 1 120 ? -0.750 -7.581 -9.052 1.00 85.50 120 TYR A N 1
ATOM 964 C CA . TYR A 1 120 ? -1.192 -6.805 -10.213 1.00 85.50 120 TYR A CA 1
ATOM 965 C C . TYR A 1 120 ? -2.173 -7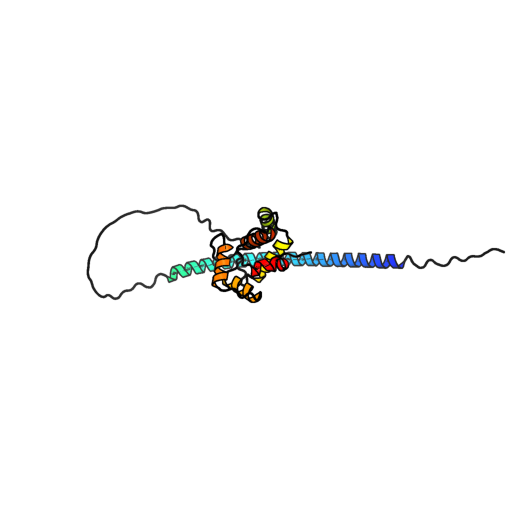.578 -11.098 1.00 85.50 120 TYR A C 1
ATOM 967 O O . TYR A 1 120 ? -3.094 -6.974 -11.654 1.00 85.50 120 TYR A O 1
ATOM 975 N N . GLU A 1 121 ? -2.020 -8.899 -11.211 1.00 87.31 121 GLU A N 1
ATOM 976 C CA . GLU A 1 121 ? -2.984 -9.733 -11.926 1.00 87.31 121 GLU A CA 1
ATOM 977 C C . GLU A 1 121 ? -4.359 -9.727 -11.238 1.00 87.31 121 GLU A C 1
ATOM 979 O O . GLU A 1 121 ? -5.386 -9.601 -11.909 1.00 87.31 121 GLU A O 1
ATOM 984 N N . GLU A 1 122 ? -4.395 -9.808 -9.907 1.00 88.62 122 GLU A N 1
ATOM 985 C CA . GLU A 1 122 ? -5.638 -9.753 -9.134 1.00 88.62 122 GLU A CA 1
ATOM 986 C C . GLU A 1 122 ? -6.294 -8.367 -9.203 1.00 88.62 122 GLU A C 1
ATOM 988 O O . GLU A 1 122 ? -7.498 -8.255 -9.448 1.00 88.62 122 GLU A O 1
ATOM 993 N N . ILE A 1 123 ? -5.505 -7.294 -9.105 1.00 88.56 123 ILE A N 1
ATOM 994 C CA . ILE A 1 123 ? -6.003 -5.922 -9.269 1.00 88.56 123 ILE A CA 1
ATOM 995 C C . ILE A 1 123 ? -6.618 -5.734 -10.658 1.00 88.56 123 ILE A C 1
ATOM 997 O O . ILE A 1 123 ? -7.700 -5.162 -10.773 1.00 88.56 123 ILE A O 1
ATOM 1001 N N . ALA A 1 124 ? -5.981 -6.248 -11.713 1.00 87.44 124 ALA A N 1
ATOM 1002 C CA . ALA A 1 124 ? -6.512 -6.158 -13.071 1.00 87.44 124 ALA A CA 1
ATOM 1003 C C . ALA A 1 124 ? -7.833 -6.932 -13.247 1.00 87.44 124 ALA A C 1
ATOM 1005 O O . ALA A 1 124 ? -8.687 -6.515 -14.034 1.00 87.44 124 ALA A O 1
ATOM 1006 N N . LYS A 1 125 ? -8.026 -8.036 -12.510 1.00 89.06 125 LYS A N 1
ATOM 1007 C CA . LYS A 1 125 ? -9.284 -8.804 -12.499 1.00 89.06 125 LYS A CA 1
ATOM 1008 C C . LYS A 1 125 ? -10.406 -8.059 -11.772 1.00 89.06 125 LYS A C 1
ATOM 1010 O O . LYS A 1 125 ? -11.522 -8.006 -12.287 1.00 89.06 125 LYS A O 1
ATOM 1015 N N . GLN A 1 126 ? -10.118 -7.484 -10.605 1.00 86.62 126 GLN A N 1
ATOM 1016 C CA . GLN A 1 126 ? -11.102 -6.810 -9.743 1.00 86.62 126 GLN A CA 1
ATOM 1017 C C . GLN A 1 126 ? -11.443 -5.389 -10.231 1.00 86.62 126 GLN A C 1
ATOM 1019 O O . GLN A 1 126 ? -12.596 -4.959 -10.158 1.00 86.62 126 GLN A O 1
ATOM 1024 N N . PHE A 1 127 ? -10.457 -4.668 -10.773 1.00 88.38 127 PHE A N 1
ATOM 1025 C CA . PHE A 1 127 ? -10.553 -3.262 -11.177 1.00 88.38 127 PHE A CA 1
ATOM 1026 C C . PHE A 1 127 ? -10.095 -3.040 -12.631 1.00 88.38 127 PHE A C 1
ATOM 1028 O O . PHE A 1 127 ? -9.153 -2.289 -12.885 1.00 88.38 127 PHE A O 1
ATOM 1035 N N . PRO A 1 128 ? -10.781 -3.627 -13.630 1.00 86.44 128 PRO A N 1
ATOM 1036 C CA . PRO A 1 128 ? -10.355 -3.560 -15.032 1.00 86.44 128 PRO A CA 1
ATOM 1037 C C . PRO A 1 128 ? -10.426 -2.148 -15.635 1.00 86.44 128 PRO A C 1
ATOM 1039 O O . PRO A 1 128 ? -9.823 -1.879 -16.671 1.00 86.44 128 PRO A O 1
ATOM 1042 N N . THR A 1 129 ? -11.200 -1.247 -15.023 1.00 83.75 129 THR A N 1
ATOM 1043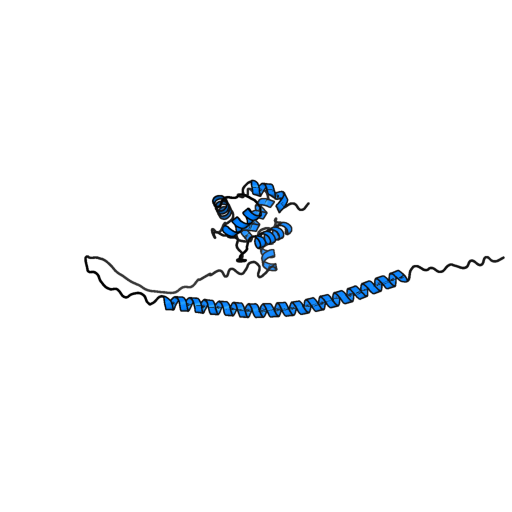 C CA . THR A 1 129 ? -11.369 0.143 -15.472 1.00 83.75 129 THR A CA 1
ATOM 1044 C C . THR A 1 129 ? -10.379 1.112 -14.841 1.00 83.75 129 THR A C 1
ATOM 1046 O O . THR A 1 129 ? -10.308 2.261 -15.276 1.00 83.75 129 THR A O 1
ATOM 1049 N N . LEU A 1 130 ? -9.644 0.681 -13.815 1.00 85.50 130 LEU A N 1
ATOM 1050 C CA . LEU A 1 130 ? -8.743 1.547 -13.074 1.00 85.50 130 LEU A CA 1
ATOM 1051 C C . LEU A 1 130 ? -7.395 1.618 -13.807 1.00 85.50 130 LEU A C 1
ATOM 1053 O O . LEU A 1 130 ? -6.767 0.583 -14.034 1.00 85.50 130 LEU A O 1
ATOM 1057 N N . PRO A 1 131 ? -6.925 2.810 -14.215 1.00 87.62 131 PRO A N 1
ATOM 1058 C CA . PRO A 1 131 ? -5.660 2.912 -14.922 1.00 87.62 131 PRO A CA 1
ATOM 1059 C C . PRO A 1 131 ? -4.492 2.604 -13.983 1.00 87.62 131 PRO A C 1
ATOM 1061 O O . PRO A 1 131 ? -4.496 2.975 -12.806 1.00 87.62 131 PRO A O 1
ATOM 1064 N N . LEU A 1 132 ? -3.446 1.989 -14.541 1.00 86.81 132 LEU A N 1
ATOM 1065 C CA . LEU A 1 132 ? -2.237 1.621 -13.800 1.00 86.81 132 LEU A CA 1
ATOM 1066 C C . LEU A 1 132 ? -1.597 2.821 -13.089 1.00 86.81 132 LEU A C 1
ATOM 1068 O O . LEU A 1 132 ? -1.096 2.682 -11.981 1.00 86.81 132 LEU A O 1
ATOM 1072 N N . SER A 1 133 ? -1.675 4.017 -13.680 1.00 85.44 133 SER A N 1
ATOM 1073 C CA . SER A 1 133 ? -1.204 5.253 -13.047 1.00 85.44 133 SER A CA 1
ATOM 1074 C C . SER A 1 133 ? -1.893 5.526 -11.709 1.00 85.44 133 SER A C 1
ATOM 1076 O O . SER A 1 133 ? -1.229 5.885 -10.743 1.00 85.44 133 SER A O 1
ATOM 1078 N N . THR A 1 134 ? -3.210 5.328 -11.624 1.00 87.00 134 THR A N 1
ATOM 1079 C CA . THR A 1 134 ? -3.958 5.506 -10.376 1.00 87.00 134 THR A CA 1
ATOM 1080 C C . THR A 1 134 ? -3.610 4.423 -9.363 1.00 87.00 134 THR A C 1
ATOM 1082 O O . THR A 1 134 ? -3.458 4.745 -8.190 1.00 87.00 134 THR A O 1
ATOM 1085 N N . ILE A 1 135 ? -3.426 3.174 -9.802 1.00 88.56 135 ILE A N 1
ATOM 1086 C CA . ILE A 1 135 ? -3.012 2.067 -8.925 1.00 88.56 135 ILE A CA 1
ATOM 1087 C C . ILE A 1 135 ? -1.644 2.361 -8.296 1.00 88.56 135 ILE A C 1
ATOM 1089 O O . ILE A 1 135 ? -1.490 2.232 -7.087 1.00 88.56 135 ILE A O 1
ATOM 1093 N N . LEU A 1 136 ? -0.674 2.827 -9.088 1.00 88.44 136 LEU A N 1
ATOM 1094 C CA . LEU A 1 136 ? 0.663 3.173 -8.595 1.00 88.44 136 LEU A CA 1
ATOM 1095 C C . LEU A 1 136 ? 0.640 4.352 -7.614 1.00 88.44 136 LEU A C 1
ATOM 1097 O O . LEU A 1 136 ? 1.318 4.317 -6.591 1.00 88.44 136 LEU A O 1
ATOM 1101 N N . VAL A 1 137 ? -0.160 5.386 -7.895 1.00 86.12 137 VAL A N 1
ATOM 1102 C CA . VAL A 1 137 ? -0.330 6.516 -6.967 1.00 86.12 137 VAL A CA 1
ATOM 1103 C C . VAL A 1 137 ? -0.988 6.057 -5.668 1.00 86.12 137 VAL A C 1
ATOM 1105 O O . VAL A 1 137 ? -0.557 6.471 -4.595 1.00 86.12 137 VAL A O 1
ATOM 1108 N N . ALA A 1 138 ? -2.005 5.195 -5.749 1.00 86.06 138 ALA A N 1
ATOM 1109 C CA . ALA A 1 138 ? -2.649 4.622 -4.574 1.00 86.06 138 ALA A CA 1
ATOM 1110 C C . ALA A 1 138 ? -1.659 3.787 -3.755 1.00 86.06 138 ALA A C 1
ATOM 1112 O O . ALA A 1 138 ? -1.592 3.970 -2.547 1.00 86.06 138 ALA A O 1
ATOM 1113 N N . GLN A 1 139 ? -0.835 2.958 -4.403 1.00 87.44 139 GLN A N 1
ATOM 1114 C CA . GLN A 1 139 ? 0.219 2.186 -3.741 1.00 87.44 139 GLN A CA 1
ATOM 1115 C C . GLN A 1 139 ? 1.206 3.094 -3.012 1.00 87.44 139 GLN A C 1
ATOM 1117 O O . GLN A 1 139 ? 1.446 2.908 -1.825 1.00 87.44 139 GLN A O 1
ATOM 1122 N N . GLN A 1 140 ? 1.728 4.116 -3.690 1.00 86.50 140 GLN A N 1
ATOM 1123 C CA . GLN A 1 140 ? 2.649 5.061 -3.067 1.00 86.50 140 GLN A CA 1
ATOM 1124 C C . GLN A 1 140 ? 2.009 5.745 -1.852 1.00 86.50 140 GLN A C 1
ATOM 1126 O O . GLN A 1 140 ? 2.628 5.845 -0.796 1.00 86.50 140 GLN A O 1
ATOM 1131 N N . LYS A 1 141 ? 0.763 6.210 -1.990 1.00 86.25 141 LYS A N 1
ATOM 1132 C CA . LYS A 1 141 ? 0.040 6.883 -0.906 1.00 86.25 141 LYS A CA 1
ATOM 1133 C C . LYS A 1 141 ? -0.280 5.951 0.253 1.00 86.25 141 LYS A C 1
ATOM 1135 O O . LYS A 1 141 ? -0.249 6.397 1.393 1.00 86.25 141 LYS A O 1
ATOM 1140 N N . PHE A 1 142 ? -0.560 4.687 -0.039 1.00 87.75 142 PHE A N 1
ATOM 1141 C CA . PHE A 1 142 ? -0.794 3.657 0.960 1.00 87.75 142 PHE A CA 1
ATOM 1142 C C . PHE A 1 142 ? 0.474 3.401 1.778 1.00 87.75 142 PHE A C 1
ATOM 1144 O O . PHE A 1 142 ? 0.434 3.486 2.997 1.00 87.75 142 PHE A O 1
ATOM 1151 N N . THR A 1 143 ? 1.623 3.221 1.122 1.00 87.25 143 THR A N 1
ATOM 1152 C CA . THR A 1 143 ? 2.916 3.047 1.806 1.00 87.25 143 THR A CA 1
ATOM 1153 C C . THR A 1 143 ? 3.357 4.294 2.583 1.00 87.25 143 THR A C 1
ATOM 1155 O O . THR A 1 143 ? 4.024 4.181 3.602 1.00 87.25 143 THR A O 1
ATOM 1158 N N . GLU A 1 144 ? 3.007 5.501 2.127 1.00 86.25 144 GLU A N 1
ATOM 1159 C CA . GLU A 1 144 ? 3.257 6.739 2.889 1.00 86.25 144 GLU A CA 1
ATOM 1160 C C . GLU A 1 144 ? 2.377 6.847 4.149 1.00 86.25 144 GLU A C 1
ATOM 1162 O O . GLU A 1 144 ? 2.768 7.508 5.112 1.00 86.25 144 GLU A O 1
ATOM 1167 N N . ALA A 1 145 ? 1.186 6.243 4.123 1.00 85.50 145 ALA A N 1
ATOM 1168 C CA . ALA A 1 145 ? 0.215 6.267 5.211 1.00 85.50 145 ALA A CA 1
ATOM 1169 C C . ALA A 1 145 ? 0.489 5.196 6.274 1.00 85.50 145 ALA A C 1
ATOM 1171 O O . ALA A 1 145 ? 0.381 5.485 7.465 1.00 85.50 145 ALA A O 1
ATOM 1172 N N . ASP A 1 146 ? 0.851 3.992 5.835 1.00 88.94 146 ASP A N 1
ATOM 1173 C CA . ASP A 1 146 ? 1.178 2.848 6.682 1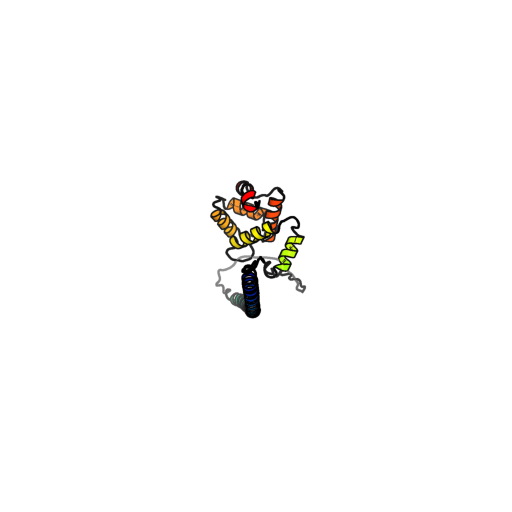.00 88.94 146 ASP A CA 1
ATOM 1174 C C . ASP A 1 146 ? 2.584 3.019 7.294 1.00 88.94 146 ASP A C 1
ATOM 1176 O O . ASP A 1 146 ? 3.615 2.633 6.738 1.00 88.94 146 ASP A O 1
ATOM 1180 N N . VAL A 1 147 ? 2.640 3.681 8.453 1.00 86.12 147 VAL A N 1
ATOM 1181 C CA . VAL A 1 147 ? 3.902 4.004 9.139 1.00 86.12 147 VAL A CA 1
ATOM 1182 C C . VAL A 1 147 ? 4.540 2.753 9.739 1.00 86.12 147 VAL A C 1
ATOM 1184 O O . VAL A 1 147 ? 5.771 2.652 9.815 1.00 86.12 147 VAL A O 1
ATOM 1187 N N . ASN A 1 148 ? 3.716 1.820 10.215 1.00 85.50 148 ASN A N 1
ATOM 1188 C CA . ASN A 1 148 ? 4.177 0.616 10.891 1.00 85.50 148 ASN A CA 1
ATOM 1189 C C . ASN A 1 148 ? 4.498 -0.534 9.901 1.00 85.50 148 ASN A C 1
ATOM 1191 O O . ASN A 1 148 ? 5.222 -1.455 10.285 1.00 85.50 148 ASN A O 1
ATOM 1195 N N . ASN A 1 149 ? 4.097 -0.395 8.631 1.00 84.81 149 ASN A N 1
ATOM 1196 C CA . ASN A 1 149 ? 4.227 -1.362 7.538 1.00 84.81 149 ASN A CA 1
ATOM 1197 C C . ASN A 1 149 ? 3.564 -2.711 7.852 1.00 84.81 149 ASN A C 1
ATOM 1199 O O . ASN A 1 149 ? 4.141 -3.765 7.575 1.00 84.81 149 ASN A O 1
ATOM 1203 N N . ASP A 1 150 ? 2.386 -2.685 8.476 1.00 85.31 150 ASP A N 1
ATOM 1204 C CA . ASP A 1 150 ? 1.592 -3.881 8.771 1.00 85.31 150 ASP A CA 1
ATOM 1205 C C . ASP A 1 150 ? 0.649 -4.288 7.626 1.00 85.31 150 ASP A C 1
ATOM 1207 O O . ASP A 1 150 ? -0.006 -5.332 7.707 1.00 85.31 150 ASP A O 1
ATOM 1211 N N . GLY A 1 151 ? 0.632 -3.515 6.534 1.00 84.81 151 GLY A N 1
ATOM 1212 C CA . GLY A 1 151 ? -0.164 -3.785 5.341 1.00 84.81 151 GLY A CA 1
ATOM 1213 C C . GLY A 1 151 ? -1.611 -3.310 5.457 1.00 84.81 151 GLY A C 1
ATOM 1214 O O . GLY A 1 151 ? -2.413 -3.590 4.560 1.00 84.81 151 GLY A O 1
ATOM 1215 N N . THR A 1 152 ? -1.954 -2.593 6.528 1.00 90.00 152 THR A N 1
ATOM 1216 C CA . THR A 1 152 ? -3.253 -1.959 6.747 1.00 90.00 152 THR A CA 1
ATOM 1217 C C . THR A 1 152 ? -3.079 -0.528 7.250 1.00 90.00 152 THR A C 1
ATOM 1219 O O . THR A 1 152 ? -2.037 -0.164 7.769 1.00 90.00 152 THR A O 1
ATOM 1222 N N . ILE A 1 153 ? -4.092 0.319 7.061 1.00 88.69 153 ILE A N 1
ATOM 1223 C CA . ILE A 1 153 ? -4.089 1.687 7.593 1.00 88.69 153 ILE A CA 1
ATOM 1224 C C . ILE A 1 153 ? -5.096 1.761 8.727 1.00 88.69 153 ILE A C 1
ATOM 1226 O O . ILE A 1 153 ? -6.306 1.634 8.506 1.00 88.69 153 ILE A O 1
ATOM 1230 N N . ASP A 1 154 ? -4.613 2.003 9.938 1.00 90.00 154 ASP A N 1
ATOM 1231 C CA . ASP A 1 154 ? -5.472 2.165 11.100 1.00 90.00 154 ASP A CA 1
ATOM 1232 C C . ASP A 1 154 ? -6.043 3.596 11.221 1.00 90.00 154 ASP A C 1
ATOM 1234 O O . ASP A 1 154 ? -5.705 4.539 10.495 1.00 90.00 154 ASP A O 1
ATOM 1238 N N . SER A 1 155 ? -6.963 3.789 12.171 1.00 90.00 155 SER A N 1
ATOM 1239 C CA . SER A 1 155 ? -7.576 5.107 12.400 1.00 90.00 155 SER A CA 1
ATOM 1240 C C . SER A 1 155 ? -6.585 6.208 12.812 1.00 90.00 155 SER A C 1
ATOM 1242 O O . SER A 1 155 ? -6.893 7.386 12.636 1.00 90.00 155 SER A O 1
ATOM 1244 N N . VAL A 1 156 ? -5.431 5.848 13.381 1.00 89.06 156 VAL A N 1
ATOM 1245 C CA . VAL A 1 156 ? -4.412 6.791 13.859 1.00 89.06 156 VAL A CA 1
ATOM 1246 C C . VAL A 1 156 ? -3.500 7.201 12.706 1.00 89.06 156 VAL A C 1
ATOM 1248 O O . VAL A 1 156 ? -3.181 8.377 12.553 1.00 89.06 156 VAL A O 1
ATOM 1251 N N . GLU A 1 157 ? -3.119 6.253 11.863 1.00 90.44 157 GLU A N 1
ATOM 1252 C CA . GLU A 1 157 ? -2.367 6.456 10.631 1.00 90.44 157 GLU A CA 1
ATOM 1253 C C . GLU A 1 157 ? -3.165 7.307 9.648 1.00 90.44 157 GLU A C 1
ATOM 1255 O O . GLU A 1 157 ? -2.648 8.300 9.133 1.00 90.44 157 GLU A O 1
ATOM 1260 N N . LEU A 1 158 ? -4.463 7.031 9.491 1.00 87.81 158 LEU A N 1
ATOM 1261 C CA . LEU A 1 158 ? -5.344 7.877 8.691 1.00 87.81 158 LEU A CA 1
ATOM 1262 C C . LEU A 1 158 ? -5.458 9.306 9.258 1.00 87.81 158 LEU A C 1
ATOM 1264 O O . LEU A 1 158 ? -5.451 10.268 8.487 1.00 87.81 158 LEU A O 1
ATOM 1268 N N . GLU A 1 159 ? -5.528 9.470 10.586 1.00 86.62 159 GLU A N 1
ATOM 1269 C CA . GLU A 1 159 ? -5.511 10.789 11.245 1.00 86.62 159 GLU A CA 1
ATOM 1270 C C . GLU A 1 159 ? -4.206 11.541 10.930 1.00 86.62 159 GLU A C 1
ATOM 1272 O O . GLU A 1 159 ? -4.251 12.689 10.484 1.00 86.62 159 GLU A O 1
ATOM 1277 N N . ASN A 1 160 ? -3.055 10.873 11.047 1.00 86.19 160 ASN A N 1
ATOM 1278 C CA . ASN A 1 160 ? -1.746 11.457 10.742 1.00 86.19 160 ASN A CA 1
ATOM 1279 C C . ASN A 1 160 ? -1.632 11.905 9.277 1.00 86.19 160 ASN A C 1
ATOM 1281 O O . ASN A 1 160 ? -1.082 12.972 8.989 1.00 86.19 160 ASN A O 1
ATOM 1285 N N . VAL A 1 161 ? -2.165 11.116 8.340 1.00 84.44 161 VAL A N 1
ATOM 1286 C CA . VAL A 1 161 ? -2.172 11.463 6.913 1.00 84.44 161 VAL A CA 1
ATOM 1287 C C . VAL A 1 161 ? -3.018 12.708 6.663 1.00 84.44 161 VAL A C 1
ATOM 1289 O O . VAL A 1 161 ? -2.575 13.620 5.963 1.00 84.44 161 VAL A O 1
ATOM 1292 N N . LEU A 1 162 ? -4.209 12.794 7.255 1.00 82.69 162 LEU A N 1
ATOM 1293 C CA . LEU A 1 162 ? -5.093 13.952 7.096 1.00 82.69 162 LEU A CA 1
ATOM 1294 C C . LEU A 1 162 ? -4.506 15.222 7.726 1.00 82.69 162 LEU A C 1
ATOM 1296 O O . LEU A 1 162 ? -4.583 16.294 7.116 1.00 82.69 162 LEU A O 1
ATOM 1300 N N . ASP A 1 163 ? -3.840 15.087 8.872 1.00 82.25 163 ASP A N 1
ATOM 1301 C CA . ASP A 1 163 ? -3.093 16.173 9.507 1.00 82.25 163 ASP A CA 1
ATOM 1302 C C . ASP A 1 163 ? -1.929 16.644 8.621 1.00 82.25 163 ASP A C 1
ATOM 1304 O O . ASP A 1 163 ? -1.748 17.848 8.412 1.00 82.25 163 ASP A O 1
ATOM 1308 N N . SER A 1 164 ? -1.173 15.714 8.024 1.00 78.31 164 SER A N 1
ATOM 1309 C CA . SER A 1 164 ? -0.082 16.045 7.093 1.00 78.31 164 SER A CA 1
ATOM 1310 C C . SER A 1 164 ? -0.575 16.706 5.798 1.00 78.31 164 SER A C 1
ATOM 1312 O O . SER A 1 164 ? 0.115 17.556 5.232 1.00 78.31 164 SER A O 1
ATOM 1314 N N . ALA A 1 165 ? -1.800 16.387 5.369 1.00 76.94 165 ALA A N 1
ATOM 1315 C CA . ALA A 1 165 ? -2.488 17.034 4.254 1.00 76.94 165 ALA A CA 1
ATOM 1316 C C . ALA A 1 165 ? -3.098 18.403 4.627 1.00 76.94 165 ALA A C 1
ATOM 1318 O O . ALA A 1 165 ? -3.755 19.028 3.791 1.00 76.94 165 ALA A O 1
ATOM 1319 N N . ALA A 1 166 ? -2.880 18.879 5.861 1.00 76.69 166 ALA A N 1
ATOM 1320 C CA . ALA A 1 166 ? -3.413 20.126 6.411 1.00 76.69 166 ALA A CA 1
ATOM 1321 C C . ALA A 1 166 ? -4.951 20.220 6.361 1.00 76.69 166 ALA A C 1
ATOM 1323 O O . ALA A 1 166 ? -5.525 21.307 6.228 1.00 76.69 166 ALA A O 1
ATOM 1324 N N . LEU A 1 167 ? -5.630 19.075 6.467 1.00 77.38 167 LEU A N 1
ATOM 1325 C CA . LEU A 1 167 ? -7.081 18.993 6.547 1.00 77.38 167 LEU A CA 1
ATOM 1326 C C . LEU A 1 167 ? -7.492 18.869 8.011 1.00 77.38 167 LEU A C 1
ATOM 1328 O O . LEU A 1 167 ? -7.157 17.902 8.682 1.00 77.38 167 LEU A O 1
ATOM 1332 N N . PHE A 1 168 ? -8.273 19.828 8.503 1.00 76.38 168 PHE A N 1
ATOM 1333 C CA . PHE A 1 168 ? -8.823 19.772 9.857 1.00 76.38 168 PHE A CA 1
ATOM 1334 C C . PHE A 1 168 ? -10.010 18.807 9.902 1.00 76.38 168 PHE A C 1
ATOM 1336 O O . PHE A 1 168 ? -11.162 19.228 9.789 1.00 76.38 168 PHE A O 1
ATOM 1343 N N . VAL A 1 169 ? -9.720 17.514 10.025 1.00 77.31 169 VAL A N 1
ATOM 1344 C CA . VAL A 1 169 ? -10.720 16.451 10.168 1.00 77.31 169 VAL A CA 1
ATOM 1345 C C . VAL A 1 169 ? -10.794 16.038 11.634 1.00 77.31 169 VAL A C 1
ATOM 1347 O O . VAL A 1 169 ? -9.785 15.892 12.315 1.00 77.31 169 VAL A O 1
ATOM 1350 N N . THR A 1 170 ? -12.002 15.883 12.164 1.00 84.81 170 THR A N 1
ATOM 1351 C CA . THR A 1 170 ? -12.199 15.462 13.556 1.00 84.81 170 THR A CA 1
ATOM 1352 C C . THR A 1 170 ? -12.064 13.948 13.704 1.00 84.81 170 THR A C 1
ATOM 1354 O O . THR A 1 170 ? -12.431 13.191 12.810 1.00 84.81 170 THR A O 1
ATOM 1357 N N . LYS A 1 171 ? -11.659 13.465 14.886 1.00 85.00 171 LYS A N 1
ATOM 1358 C CA . LYS A 1 171 ? -11.598 12.017 15.189 1.00 85.00 171 LYS A CA 1
ATOM 1359 C C . LYS A 1 171 ? -12.904 11.267 14.913 1.00 85.00 171 LYS A C 1
ATOM 1361 O O . LYS A 1 171 ? -12.885 10.081 14.601 1.00 85.00 171 LYS A O 1
ATOM 1366 N N . SER A 1 172 ? -14.048 11.935 15.065 1.00 85.00 172 SER A N 1
ATOM 1367 C CA . SER A 1 172 ? -15.356 11.376 14.709 1.00 85.00 172 SER A CA 1
ATOM 1368 C C . SER A 1 172 ? -15.511 11.175 13.207 1.00 85.00 172 SER A C 1
ATOM 1370 O O . SER A 1 172 ? -15.991 10.125 12.797 1.00 85.00 172 SER A O 1
ATOM 1372 N N . GLU A 1 173 ? -15.071 12.142 12.403 1.00 85.44 173 GLU A N 1
ATOM 1373 C CA . GLU A 1 173 ? -15.117 12.055 10.943 1.00 85.44 173 GLU A CA 1
ATOM 1374 C C . GLU A 1 173 ? -14.124 11.015 10.422 1.00 85.44 173 GLU A C 1
ATOM 1376 O O . GLU A 1 173 ? -14.482 10.260 9.529 1.00 85.44 173 GLU A O 1
ATOM 1381 N N . VAL A 1 174 ? -12.929 10.894 11.016 1.00 85.81 174 VAL A N 1
ATOM 1382 C CA . VAL A 1 174 ? -11.965 9.832 10.662 1.00 85.81 174 VAL A CA 1
ATOM 1383 C C . VAL A 1 174 ? -12.572 8.449 10.893 1.00 85.81 174 VAL A C 1
ATOM 1385 O O . VAL A 1 174 ? -12.525 7.596 10.015 1.00 85.81 174 VAL A O 1
ATOM 1388 N N . LYS A 1 175 ? -13.221 8.228 12.043 1.00 86.31 175 LYS A N 1
ATOM 1389 C CA . LYS A 1 175 ? -13.912 6.958 12.322 1.00 86.31 175 LYS A CA 1
ATOM 1390 C C . LYS A 1 175 ? -15.080 6.697 11.380 1.00 86.31 175 LYS A C 1
ATOM 1392 O O . LYS A 1 175 ? -15.336 5.549 11.036 1.00 86.31 175 LYS A O 1
ATOM 1397 N N . GLU A 1 176 ? -15.814 7.739 11.003 1.00 86.00 176 GLU A N 1
ATOM 1398 C CA . GLU A 1 176 ? -16.906 7.619 10.040 1.00 86.00 176 GLU A CA 1
ATOM 1399 C C . GLU A 1 176 ? -16.376 7.299 8.637 1.00 86.00 176 GLU A C 1
ATOM 1401 O O . GLU A 1 176 ? -16.945 6.458 7.951 1.00 86.00 176 GLU A O 1
ATOM 1406 N N . MET A 1 177 ? -15.264 7.908 8.220 1.00 84.12 177 MET A N 1
ATOM 1407 C CA . MET A 1 177 ? -14.578 7.565 6.974 1.00 84.12 177 MET A CA 1
ATOM 1408 C C . MET A 1 177 ? -14.125 6.116 6.972 1.00 84.12 177 MET A C 1
ATOM 1410 O O . MET A 1 177 ? -14.425 5.413 6.014 1.00 84.12 177 MET A O 1
ATOM 1414 N N . LEU A 1 178 ? -13.451 5.690 8.044 1.00 87.62 178 LEU A N 1
ATOM 1415 C CA . LEU A 1 178 ? -12.933 4.337 8.185 1.00 87.62 178 LEU A CA 1
ATOM 1416 C C . LEU A 1 178 ? -14.068 3.333 7.996 1.00 87.62 178 LEU A C 1
ATOM 1418 O O . LEU A 1 178 ? -14.054 2.598 7.025 1.00 87.62 178 LEU A O 1
ATOM 1422 N N . LYS A 1 179 ? -15.140 3.444 8.790 1.00 86.50 179 LYS A N 1
ATOM 1423 C CA . LYS A 1 179 ? -16.329 2.577 8.701 1.00 86.50 179 LYS A CA 1
ATOM 1424 C C . LYS A 1 179 ? -17.042 2.570 7.354 1.00 86.50 179 LYS A C 1
ATOM 1426 O O . LYS A 1 179 ? -17.834 1.676 7.086 1.00 86.50 179 LYS A O 1
ATOM 1431 N N . ASN A 1 180 ? -16.885 3.624 6.562 1.00 83.19 180 ASN A N 1
ATOM 1432 C CA . ASN A 1 180 ? -17.518 3.707 5.253 1.00 83.19 180 ASN A CA 1
ATOM 1433 C C . ASN A 1 180 ? -16.653 3.096 4.142 1.00 83.19 180 ASN A C 1
ATOM 1435 O O . ASN A 1 180 ? -17.175 2.846 3.053 1.00 83.19 180 ASN A O 1
ATOM 1439 N N . ILE A 1 181 ? -15.348 2.954 4.377 1.00 85.50 181 ILE A N 1
ATOM 1440 C CA . ILE A 1 181 ? -14.375 2.375 3.444 1.00 85.50 181 ILE A CA 1
ATOM 1441 C C . ILE A 1 181 ? -14.174 0.896 3.775 1.00 85.50 181 ILE A C 1
ATOM 1443 O O . ILE A 1 181 ? -14.285 0.071 2.869 1.00 85.50 181 ILE A O 1
ATOM 1447 N N . ASP A 1 182 ? -13.964 0.623 5.061 1.00 88.69 182 ASP A N 1
ATOM 1448 C CA . ASP A 1 182 ? -13.883 -0.684 5.702 1.00 88.69 182 ASP A CA 1
ATOM 1449 C C . ASP A 1 182 ? -15.187 -1.456 5.457 1.00 88.69 182 ASP A C 1
ATOM 1451 O O . ASP A 1 182 ? -16.258 -1.121 5.978 1.00 88.69 182 ASP A O 1
ATOM 1455 N N . ALA A 1 183 ? -15.112 -2.436 4.562 1.00 82.25 183 ALA A N 1
ATOM 1456 C CA . ALA A 1 183 ? -16.231 -3.275 4.168 1.00 82.25 183 ALA A CA 1
ATOM 1457 C C . ALA A 1 183 ? -16.264 -4.595 4.945 1.00 82.25 183 ALA A C 1
ATOM 1459 O O . ALA A 1 183 ? -17.313 -5.250 4.955 1.00 82.25 183 ALA A O 1
ATOM 1460 N N . ASP A 1 184 ? -15.139 -4.994 5.539 1.00 85.25 184 ASP A N 1
ATOM 1461 C CA . ASP A 1 184 ? -14.995 -6.228 6.307 1.00 85.25 184 ASP A CA 1
ATOM 1462 C C . ASP A 1 184 ? -15.113 -6.024 7.831 1.00 85.25 184 ASP A C 1
ATOM 1464 O O . ASP A 1 184 ? -15.110 -7.002 8.581 1.00 85.25 184 ASP A O 1
ATOM 1468 N N . GLU A 1 185 ? -15.345 -4.782 8.267 1.00 84.44 185 GLU A N 1
ATOM 1469 C CA . GLU A 1 185 ? -15.431 -4.339 9.664 1.00 84.44 185 GLU A CA 1
ATOM 1470 C C . GLU A 1 185 ? -14.164 -4.686 10.467 1.00 84.44 185 GLU A C 1
ATOM 1472 O O . GLU A 1 185 ? -14.238 -5.035 11.652 1.00 84.44 185 GLU A O 1
ATOM 1477 N N . SER A 1 186 ? -12.996 -4.612 9.821 1.00 85.62 186 SER A N 1
ATOM 1478 C CA . SER A 1 186 ? -11.698 -4.900 10.438 1.00 85.62 186 SER A CA 1
ATOM 1479 C C . SER A 1 186 ? -11.152 -3.762 11.310 1.00 85.62 186 SER A C 1
ATOM 1481 O O . SER A 1 186 ? -10.168 -3.969 12.025 1.00 85.62 186 SER A O 1
ATOM 1483 N N . ASP A 1 187 ? -11.807 -2.592 11.323 1.00 85.12 187 ASP A N 1
ATOM 1484 C CA . ASP A 1 187 ? -11.341 -1.354 11.962 1.00 85.12 187 ASP A CA 1
ATOM 1485 C C . ASP A 1 187 ? -9.976 -0.865 11.406 1.00 85.12 187 ASP A C 1
ATOM 1487 O O . ASP A 1 187 ? -9.297 -0.043 12.037 1.00 85.12 187 ASP A O 1
ATOM 1491 N N . SER A 1 188 ? -9.589 -1.322 10.212 1.00 88.50 188 SER A N 1
ATOM 1492 C CA . SER A 1 188 ? -8.466 -0.821 9.415 1.00 88.50 188 SER A CA 1
ATOM 1493 C C . SER A 1 188 ? -8.817 -0.852 7.924 1.00 88.50 188 SER A C 1
ATOM 1495 O O . SER A 1 188 ? -9.840 -1.399 7.534 1.00 88.50 188 SER A O 1
ATOM 1497 N N . ILE A 1 189 ? -8.031 -0.167 7.091 1.00 88.81 189 ILE A N 1
ATOM 1498 C CA . ILE A 1 189 ? -8.241 -0.130 5.638 1.00 88.81 189 ILE A CA 1
ATOM 1499 C C . ILE A 1 189 ? -7.145 -0.946 4.968 1.00 88.81 189 ILE A C 1
ATOM 1501 O O . ILE A 1 189 ? -5.962 -0.628 5.121 1.00 88.81 189 ILE A O 1
ATOM 1505 N N . ASP A 1 190 ? -7.528 -1.949 4.183 1.00 90.12 190 ASP A N 1
ATOM 1506 C CA . ASP A 1 190 ? -6.579 -2.706 3.370 1.00 90.12 190 ASP A CA 1
ATOM 1507 C C . ASP A 1 190 ? -6.299 -2.033 2.007 1.00 90.12 190 ASP A C 1
ATOM 1509 O O . ASP A 1 190 ? -6.924 -1.044 1.589 1.00 90.12 190 ASP A O 1
ATOM 1513 N N . PHE A 1 191 ? -5.314 -2.561 1.278 1.00 88.12 191 PHE A N 1
ATOM 1514 C CA . PHE A 1 191 ? -4.938 -1.998 -0.017 1.00 88.12 191 PHE A CA 1
ATOM 1515 C C . PHE A 1 191 ? -6.059 -2.106 -1.073 1.00 88.12 191 PHE A C 1
ATOM 1517 O O . PHE A 1 191 ? -6.247 -1.188 -1.879 1.00 88.12 191 PHE A O 1
ATOM 1524 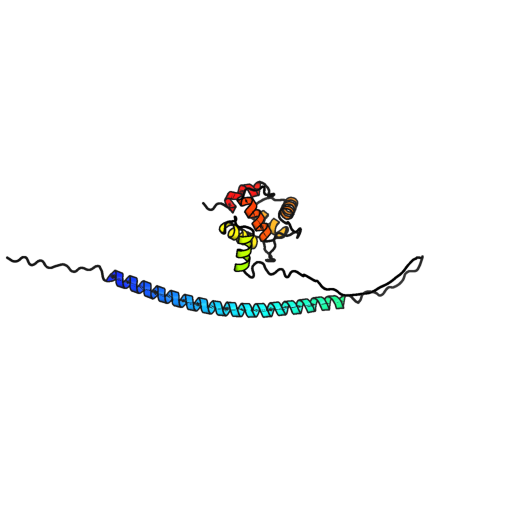N N . PHE A 1 192 ? -6.844 -3.186 -1.071 1.00 89.31 192 PHE A N 1
ATOM 1525 C CA . PHE A 1 192 ? -7.917 -3.400 -2.048 1.00 89.31 192 PHE A CA 1
ATOM 1526 C C . PHE A 1 192 ? -9.119 -2.474 -1.801 1.00 89.31 192 PHE A C 1
ATOM 1528 O O . PHE A 1 192 ? -9.731 -1.972 -2.751 1.00 89.31 192 PHE A O 1
ATOM 1535 N N . GLU A 1 193 ? -9.435 -2.185 -0.545 1.00 88.38 193 GLU A N 1
ATOM 1536 C CA . GLU A 1 193 ? -10.433 -1.211 -0.120 1.00 88.38 193 GLU A CA 1
ATOM 1537 C C . GLU A 1 193 ? -10.027 0.208 -0.514 1.00 88.38 193 GLU A C 1
ATOM 1539 O O . GLU A 1 193 ? -10.848 0.965 -1.046 1.00 88.38 193 GLU A O 1
ATOM 1544 N N . CYS A 1 194 ? -8.743 0.546 -0.372 1.00 87.19 194 CYS A N 1
ATOM 1545 C CA . CYS A 1 194 ? -8.199 1.804 -0.875 1.00 87.19 194 CYS A CA 1
ATOM 1546 C C . CYS A 1 194 ? -8.408 1.939 -2.399 1.00 87.19 194 CYS A C 1
ATOM 1548 O O . CYS A 1 194 ? -8.953 2.942 -2.879 1.00 87.19 194 CYS A O 1
ATOM 1550 N N . LEU A 1 195 ? -8.078 0.897 -3.173 1.00 88.69 195 LEU A N 1
ATOM 1551 C CA . LEU A 1 195 ? -8.283 0.879 -4.628 1.00 88.69 195 LEU A CA 1
ATOM 1552 C C . LEU A 1 195 ? -9.759 0.990 -5.020 1.00 88.69 195 LEU A C 1
ATOM 1554 O O . LEU A 1 195 ? -10.095 1.676 -5.988 1.00 88.69 195 LEU A O 1
ATOM 1558 N N . LYS A 1 196 ? -10.662 0.384 -4.246 1.00 87.38 196 LYS A N 1
ATOM 1559 C CA . LYS A 1 196 ? -12.111 0.495 -4.451 1.00 87.38 196 LYS A CA 1
ATOM 1560 C C . LYS A 1 196 ? -12.593 1.936 -4.313 1.00 87.38 196 LYS A C 1
ATOM 1562 O O . LYS A 1 196 ? -13.441 2.375 -5.093 1.00 87.38 196 LYS A O 1
ATOM 1567 N N . VAL A 1 197 ? -12.046 2.695 -3.364 1.00 84.25 197 VAL A N 1
ATOM 1568 C CA . VAL A 1 197 ? -12.328 4.131 -3.227 1.00 84.25 197 VAL A CA 1
ATOM 1569 C C . VAL A 1 197 ? -11.794 4.903 -4.434 1.00 84.25 197 VAL A C 1
ATOM 1571 O O . VAL A 1 197 ? -12.519 5.729 -4.999 1.00 84.25 197 VAL A O 1
ATOM 1574 N N . CYS A 1 198 ? -10.570 4.607 -4.882 1.00 84.62 198 CYS A N 1
ATOM 1575 C CA . CYS A 1 198 ? -9.989 5.206 -6.084 1.00 84.62 198 CYS A CA 1
ATOM 1576 C C . CYS A 1 198 ? -10.833 4.931 -7.338 1.00 84.62 198 CYS A C 1
ATOM 1578 O O . CYS A 1 198 ? -11.123 5.871 -8.077 1.00 84.62 198 CYS A O 1
ATOM 1580 N N . ASP A 1 199 ? -11.305 3.700 -7.549 1.00 84.94 199 ASP A N 1
ATOM 1581 C CA . ASP A 1 199 ? -12.180 3.348 -8.676 1.00 84.94 199 ASP A CA 1
ATOM 1582 C C . ASP A 1 199 ? -13.529 4.070 -8.614 1.00 84.94 199 ASP A C 1
ATOM 1584 O O . ASP A 1 199 ? -14.004 4.602 -9.622 1.00 84.94 199 ASP A O 1
ATOM 1588 N N . GLN A 1 200 ? -14.135 4.190 -7.430 1.00 82.56 200 GLN A N 1
ATOM 1589 C CA . GLN A 1 200 ? -15.372 4.959 -7.280 1.00 82.56 200 GLN A CA 1
ATOM 1590 C C . GLN A 1 200 ? -15.164 6.450 -7.582 1.00 82.56 200 GLN A C 1
ATOM 1592 O O . GLN A 1 200 ? -16.014 7.073 -8.233 1.00 82.56 200 GLN A O 1
ATOM 1597 N N . LEU A 1 201 ? -14.035 7.022 -7.145 1.00 77.31 201 LEU A N 1
ATOM 1598 C CA . LEU A 1 201 ? -13.659 8.400 -7.458 1.00 77.31 201 LEU A CA 1
ATOM 1599 C C . LEU A 1 201 ? -13.448 8.583 -8.966 1.00 77.31 201 LEU A C 1
ATOM 1601 O O . LEU A 1 201 ? -13.972 9.557 -9.516 1.00 77.31 201 LEU A O 1
ATOM 1605 N N . HIS A 1 202 ? -12.753 7.647 -9.617 1.00 73.62 202 HIS A N 1
ATOM 1606 C CA . HIS A 1 202 ? -12.452 7.663 -11.051 1.00 73.62 202 HIS A CA 1
ATOM 1607 C C . HIS A 1 202 ? -13.727 7.556 -11.901 1.00 73.62 202 HIS A C 1
ATOM 1609 O O . HIS A 1 202 ? -13.937 8.325 -12.836 1.00 73.62 202 HIS A O 1
ATOM 1615 N N . ASN A 1 203 ? -14.652 6.683 -11.498 1.00 71.88 203 ASN A N 1
ATOM 1616 C CA . ASN A 1 203 ? -15.916 6.435 -12.192 1.00 71.88 203 ASN A CA 1
ATOM 1617 C C . ASN A 1 203 ? -17.029 7.451 -11.858 1.00 71.88 203 ASN A C 1
ATOM 1619 O O . ASN A 1 203 ? -18.177 7.257 -12.264 1.00 71.88 203 ASN A O 1
ATOM 1623 N N . ASN A 1 204 ? -16.732 8.520 -11.101 1.00 64.88 204 ASN A N 1
ATOM 1624 C CA . ASN A 1 204 ? -17.716 9.498 -10.604 1.00 64.88 204 ASN A CA 1
ATOM 1625 C C . ASN A 1 204 ? -18.937 8.861 -9.910 1.00 64.88 204 ASN A C 1
ATOM 1627 O O . ASN A 1 204 ? -20.028 9.439 -9.876 1.00 64.88 204 ASN A O 1
ATOM 1631 N N . ARG A 1 205 ? -18.760 7.674 -9.322 1.00 61.69 205 ARG A N 1
ATOM 1632 C CA . ARG A 1 205 ? -19.773 7.046 -8.473 1.00 61.69 205 ARG A CA 1
ATOM 1633 C C . ARG A 1 205 ? -19.761 7.776 -7.126 1.00 61.69 205 ARG A C 1
ATOM 1635 O O . ARG A 1 205 ? -18.746 8.351 -6.739 1.00 61.69 205 ARG A O 1
ATOM 1642 N N . LYS A 1 206 ? -20.910 7.855 -6.444 1.00 55.97 206 LYS A N 1
ATOM 1643 C CA . LYS A 1 206 ? -21.016 8.552 -5.149 1.00 55.97 206 LYS A CA 1
ATOM 1644 C C . LYS A 1 206 ? -19.973 7.972 -4.190 1.00 55.97 206 LYS A C 1
ATOM 1646 O O . LYS A 1 206 ? -20.083 6.802 -3.848 1.00 55.97 206 LYS A O 1
ATOM 1651 N N . THR A 1 207 ? -19.004 8.779 -3.767 1.00 61.19 207 THR A N 1
ATOM 1652 C CA . THR A 1 207 ? -18.069 8.412 -2.699 1.00 61.19 207 THR A CA 1
ATOM 1653 C C . THR A 1 207 ? -18.545 9.027 -1.389 1.00 61.19 207 THR A C 1
ATOM 1655 O O . THR A 1 207 ? -19.123 10.118 -1.381 1.00 61.19 207 THR A O 1
ATOM 1658 N N . SER A 1 208 ? -18.354 8.311 -0.285 1.00 60.62 208 SER A N 1
ATOM 1659 C CA . SER A 1 208 ? -18.720 8.753 1.070 1.00 60.62 208 SER A CA 1
ATOM 1660 C C . SER A 1 208 ? -17.692 9.708 1.687 1.00 60.62 208 SER A C 1
ATOM 1662 O O . SER A 1 208 ? -17.944 10.284 2.740 1.00 60.62 208 SER A O 1
ATOM 1664 N N . LEU A 1 209 ? -16.556 9.929 1.015 1.00 63.38 209 LEU A N 1
ATOM 1665 C CA . LEU A 1 209 ? -15.539 10.902 1.413 1.00 63.38 209 LEU A CA 1
ATOM 1666 C C . LEU A 1 209 ? -16.125 12.327 1.456 1.00 63.38 209 LEU A C 1
ATOM 1668 O O . LEU A 1 209 ? -16.883 12.695 0.557 1.00 63.38 209 LEU A O 1
ATOM 1672 N N . PRO A 1 210 ? -15.763 13.174 2.433 1.00 64.88 210 PRO A N 1
ATOM 1673 C CA . PRO A 1 210 ? -16.255 14.540 2.531 1.00 64.88 210 PRO A CA 1
ATOM 1674 C C . PRO A 1 210 ? -15.867 15.380 1.313 1.00 64.88 210 PRO A C 1
ATOM 1676 O O . PRO A 1 210 ? -14.850 15.167 0.647 1.00 64.88 210 PRO A O 1
ATOM 1679 N N . ARG A 1 211 ? -16.695 16.391 1.030 1.00 60.88 211 ARG A N 1
ATOM 1680 C CA . ARG A 1 211 ? -16.592 17.237 -0.171 1.00 60.88 211 ARG A CA 1
ATOM 1681 C C . ARG A 1 211 ? -15.230 17.934 -0.310 1.00 60.88 211 ARG A C 1
ATOM 1683 O O . ARG A 1 211 ? -14.793 18.175 -1.430 1.00 60.88 211 ARG A O 1
ATOM 1690 N N . SER A 1 212 ? -14.565 18.233 0.807 1.00 60.47 212 SER A N 1
ATOM 1691 C CA . SER A 1 212 ? -13.213 18.806 0.859 1.00 60.47 212 SER A CA 1
ATOM 1692 C C . SER A 1 212 ? -12.174 17.909 0.178 1.00 60.47 212 SER A C 1
ATOM 1694 O O . SER A 1 212 ? -11.378 18.405 -0.614 1.00 60.47 212 SER A O 1
ATOM 1696 N N . LEU A 1 213 ? -12.248 16.593 0.402 1.00 60.12 213 LEU A N 1
ATOM 1697 C CA . LEU A 1 213 ? -11.399 15.589 -0.246 1.00 60.12 213 LEU A CA 1
ATOM 1698 C C . LEU A 1 213 ? -11.850 15.297 -1.684 1.00 60.12 213 LEU A C 1
ATOM 1700 O O . LEU A 1 213 ? -11.019 15.164 -2.579 1.00 60.12 213 LEU A O 1
ATOM 1704 N N . GLN A 1 214 ? -13.164 15.279 -1.947 1.00 61.19 214 GLN A N 1
ATOM 1705 C CA . GLN A 1 214 ? -13.693 15.086 -3.307 1.00 61.19 214 GLN A CA 1
ATOM 1706 C C . GLN A 1 214 ? -13.264 16.203 -4.275 1.00 61.19 214 GLN A C 1
ATOM 1708 O O . GLN A 1 214 ? -13.027 15.941 -5.453 1.00 61.19 214 GLN A O 1
ATOM 1713 N N . ASN A 1 215 ? -13.155 17.444 -3.793 1.00 56.69 215 ASN A N 1
ATOM 1714 C CA . ASN A 1 215 ? -12.758 18.597 -4.606 1.00 56.69 215 ASN A CA 1
ATOM 1715 C C . ASN A 1 215 ? -11.266 18.582 -4.988 1.00 56.69 215 ASN A C 1
ATOM 1717 O O . ASN A 1 215 ? -10.884 19.267 -5.932 1.00 56.69 215 ASN A O 1
ATOM 1721 N N . GLN A 1 216 ? -10.437 17.772 -4.320 1.00 54.53 216 GLN A N 1
ATOM 1722 C CA . GLN A 1 216 ? -9.034 17.538 -4.686 1.00 54.53 216 GLN A CA 1
ATOM 1723 C C . GLN A 1 216 ? -8.864 16.407 -5.719 1.00 54.53 216 GLN A C 1
ATOM 1725 O O . GLN A 1 216 ? -7.740 16.009 -6.018 1.00 54.53 216 GLN A O 1
ATOM 1730 N N . LYS A 1 217 ? -9.957 15.919 -6.334 1.00 55.25 217 LYS A N 1
ATOM 1731 C CA . LYS A 1 217 ? -9.931 14.918 -7.420 1.00 55.25 217 LYS A CA 1
ATOM 1732 C C . LYS A 1 217 ? -8.923 15.237 -8.529 1.00 55.25 217 LYS A C 1
ATOM 1734 O O . LYS A 1 217 ? -8.294 14.318 -9.039 1.00 55.25 217 LYS A O 1
ATOM 1739 N N . SER A 1 218 ? -8.737 16.510 -8.887 1.00 49.72 218 SER A N 1
ATOM 1740 C CA . SER A 1 218 ? -7.743 16.907 -9.893 1.00 49.72 218 SER A CA 1
ATOM 1741 C C . SER A 1 218 ? -6.297 16.769 -9.404 1.00 49.72 218 SER A C 1
ATOM 1743 O O . SER A 1 218 ? -5.408 16.530 -10.201 1.00 49.72 218 SER A O 1
ATOM 1745 N N . ALA A 1 219 ? -6.028 16.882 -8.103 1.00 52.62 219 ALA A N 1
ATOM 1746 C CA . ALA A 1 219 ? -4.680 16.678 -7.568 1.00 52.62 219 ALA A CA 1
ATOM 1747 C C . ALA A 1 219 ? -4.313 15.185 -7.463 1.00 52.62 219 ALA A C 1
ATOM 1749 O O . ALA A 1 219 ? -3.149 14.834 -7.615 1.00 52.62 219 ALA A O 1
ATOM 1750 N N . LEU A 1 220 ? -5.304 14.309 -7.246 1.00 50.22 220 LEU A N 1
ATOM 1751 C CA . LEU A 1 220 ? -5.119 12.852 -7.153 1.00 50.22 220 LEU A CA 1
ATOM 1752 C C . LEU A 1 220 ? -5.208 12.117 -8.505 1.00 50.22 220 LEU A C 1
ATOM 1754 O O . LEU A 1 220 ? -4.752 10.983 -8.607 1.00 50.22 220 LEU A O 1
ATOM 1758 N N . CYS A 1 221 ? -5.821 12.720 -9.530 1.00 46.09 221 CYS A N 1
ATOM 1759 C CA . CYS A 1 221 ? -6.131 12.040 -10.796 1.00 46.09 221 CYS A CA 1
ATOM 1760 C C . CYS A 1 221 ? -5.841 12.842 -12.077 1.00 46.09 221 CYS A C 1
ATOM 1762 O O . CYS A 1 221 ? -6.075 12.312 -13.161 1.00 46.09 221 CYS A O 1
ATOM 1764 N N . SER A 1 222 ? -5.333 14.079 -12.012 1.00 39.59 222 SER A N 1
ATOM 1765 C CA . SER A 1 222 ? -4.956 14.798 -13.237 1.00 39.59 222 SER A CA 1
ATOM 1766 C C . SER A 1 222 ? -3.521 14.480 -13.644 1.00 39.59 222 SER A C 1
ATOM 1768 O O . SER A 1 222 ? -2.574 15.088 -13.155 1.00 39.59 222 SER A O 1
ATOM 1770 N N . ILE A 1 223 ? -3.376 13.577 -14.609 1.00 37.69 223 ILE A N 1
ATOM 1771 C CA . ILE A 1 223 ? -2.289 13.647 -15.585 1.00 37.69 223 ILE A CA 1
ATOM 1772 C C . ILE A 1 223 ? -2.962 14.048 -16.897 1.00 37.69 223 ILE A C 1
ATOM 1774 O O . ILE A 1 223 ? -3.869 13.362 -17.368 1.00 37.69 223 ILE A O 1
ATOM 1778 N N . GLN A 1 224 ? -2.579 15.221 -17.395 1.00 34.19 224 GLN A N 1
ATOM 1779 C CA . GLN A 1 224 ? -3.034 15.827 -18.643 1.00 34.19 224 GLN A CA 1
ATOM 1780 C C . GLN A 1 224 ? -1.972 15.613 -19.719 1.00 34.19 224 GLN A C 1
ATOM 1782 O O . GLN A 1 224 ? -0.775 15.656 -19.353 1.00 34.19 224 GLN A O 1
#

Radius of gyration: 33.64 Å; chains: 1; bounding box: 76×61×130 Å

Organism: NCBI:txid252671

InterPro domains:
  IPR002048 EF-hand domain [PF13499] (138-196)
  IPR002048 EF-hand domain [PS50222] (133-168)
  IPR002048 EF-hand domain [PS50222] (169-204)
  IPR002048 EF-hand domain [SM00054] (137-165)
  IPR002048 EF-hand domain [SM00054] (173-201)
  IPR002048 EF-hand domain [cd00051] (146-193)
  IPR011992 EF-hand domain pair [SSF47473] (130-201)
  IPR018247 EF-Hand 1, calcium-binding site [PS00018] (146-158)

Secondary structure (DSSP, 8-state):
-----PPPP--SSHHHHHHHHHHHHHHHHHHHHHHHHHHHHHHHHHHHHHHHHHHHHHHHHHHHHHHHHHHHTTS------------------------------------TTS-HHHHHHHHHHH-TTS-HHHHHHHHHHHHHH-SS-SSEEEHHHHHHHHHHTT----HHHHHHHHHHH-SS--SEEEHHHHHHHHHHHHTT----S-HHHHTTHHHHH---